Protein AF-A0A9X2YEK1-F1 (afdb_monomer_lite)

Secondary structure (DSSP, 8-state):
-PPPPPTT-EEEEEEEPSTT-SSSEEEEEEEEEE-SSEEEEEETTS-EEEEETTTEEEEEE-PPPPPPHHHHHHHHHHHHHTS--SEEEEETTEEEEESTTS-TTTSSBEE-STT--GGGHHHHHHHHHTTT----B---TTTSPPPTT---S---EEE--PPPS-PPPTT-EEESS--HHHHHHH-S---HHHHH--SSSEEEEEEETTTEEEEEEEEE-TTS-EEEE-----TTS-EEEEEE----

pLDDT: mean 86.41, std 16.89, range [27.22, 98.62]

Sequence (248 aa):
MPELPPTGTRVSLRYRLPPGSSPPLTDVVGHLIAIGPTLRVRTKRGDEVDVAAADVVAVKALADAPVRTADIRNLEHAAAGAWPGRRQEWLDGWLLREAGGHTHRGNSALPLLAGADLRALPGIVEWYTERGLTPWLSVPDRLVRLPASAPTHIESLVMTRALPAGGHPAAIDLSSHPDDRWLQIYQRDVPVDVLTAVLDGEVTFGRLGDAAVGRAAVTSAPDGRRGDVRPSRRRRRRACRRHLGARR

Foldseek 3Di:
DPDDDDFQFWKKWKFADPPPDVVRIDIATATFHDDDQWTWGQHPVRDIDTDGPVGTPDMDGDDDDDQDPQNQLQLLQLLCLLQVAPDWDDDQQWIAAHHPQQDCSRGEIENNGPRDECVCVVVLCVVQVVVVHDHHHDYPPPSYDDDPPDDDPADADEAEDADDPDDDPPQKDKDQFQDPLLCVLVPGPHDRCSLNRGHQWGKMWIDRDNPDIKIWIWGGGPVRWIWIWIQDDDPDDHYTYTYTYGDD

Organism: NCBI:txid190147

Structure (mmCIF, N/CA/C/O backbone):
data_AF-A0A9X2YEK1-F1
#
_entry.id   AF-A0A9X2YEK1-F1
#
loop_
_atom_site.group_PDB
_atom_site.id
_atom_site.type_symbol
_atom_site.label_atom_id
_atom_site.label_alt_id
_atom_site.label_comp_id
_atom_site.label_asym_id
_atom_site.label_entity_id
_atom_site.label_seq_id
_atom_site.pdbx_PDB_ins_code
_atom_site.Cartn_x
_atom_site.Cartn_y
_atom_site.Cartn_z
_atom_site.occupancy
_atom_site.B_iso_or_equiv
_atom_site.auth_seq_id
_atom_site.auth_comp_id
_atom_site.auth_asym_id
_atom_site.auth_atom_id
_atom_site.pdbx_PDB_model_num
ATOM 1 N N . MET A 1 1 ? 28.644 -14.773 -27.980 1.00 59.81 1 MET A N 1
ATOM 2 C CA . MET A 1 1 ? 27.560 -13.964 -27.383 1.00 59.81 1 MET A CA 1
ATOM 3 C C . MET A 1 1 ? 27.911 -13.686 -25.932 1.00 59.81 1 MET A C 1
ATOM 5 O O . MET A 1 1 ? 28.492 -14.579 -25.323 1.00 59.81 1 MET A O 1
ATOM 9 N N . PRO A 1 2 ? 27.623 -12.490 -25.394 1.00 65.62 2 PRO A N 1
ATOM 10 C CA . PRO A 1 2 ? 27.807 -12.225 -23.970 1.00 65.62 2 PRO A CA 1
ATOM 11 C C . PRO A 1 2 ? 26.927 -13.164 -23.133 1.00 65.62 2 PRO A C 1
ATOM 13 O O . PRO A 1 2 ? 25.848 -13.555 -23.581 1.00 65.62 2 PRO A O 1
ATOM 16 N N . GLU A 1 3 ? 27.392 -13.535 -21.941 1.00 80.31 3 GLU A N 1
ATOM 17 C CA . GLU A 1 3 ? 26.606 -14.314 -20.981 1.00 80.31 3 GLU A CA 1
ATOM 18 C C . GLU A 1 3 ? 25.338 -13.532 -20.612 1.00 80.31 3 GLU A C 1
ATOM 20 O O . GLU A 1 3 ? 25.401 -12.361 -20.225 1.00 80.31 3 GLU A O 1
ATOM 25 N N . LEU A 1 4 ? 24.172 -14.152 -20.809 1.00 86.62 4 LEU A N 1
ATOM 26 C CA . LEU A 1 4 ? 22.885 -13.492 -20.623 1.00 86.62 4 LEU A CA 1
ATOM 27 C C . LEU A 1 4 ? 22.332 -13.790 -19.224 1.00 86.62 4 LEU A C 1
ATOM 29 O O . LEU A 1 4 ? 22.279 -14.957 -18.832 1.00 86.62 4 LEU A O 1
ATOM 33 N N . PRO A 1 5 ? 21.871 -12.769 -18.479 1.00 89.69 5 PRO A N 1
ATOM 34 C CA . PRO A 1 5 ? 21.177 -12.993 -17.219 1.00 89.69 5 PRO A CA 1
ATOM 35 C C . PRO A 1 5 ? 19.827 -13.695 -17.456 1.00 89.69 5 PRO A C 1
ATOM 37 O O . PRO A 1 5 ? 19.297 -13.652 -18.571 1.00 89.69 5 PRO A O 1
ATOM 40 N N . PRO A 1 6 ? 19.233 -14.318 -16.424 1.00 90.56 6 PRO A N 1
ATOM 41 C CA . PRO A 1 6 ? 17.950 -14.997 -16.564 1.00 90.56 6 PRO A CA 1
ATOM 42 C C . PRO A 1 6 ? 16.816 -14.031 -16.941 1.00 90.56 6 PRO A C 1
ATOM 44 O O . PRO A 1 6 ? 16.844 -12.830 -16.655 1.00 90.56 6 PRO A O 1
ATOM 47 N N . THR A 1 7 ? 15.761 -14.571 -17.555 1.00 91.06 7 THR A N 1
ATOM 48 C CA . THR A 1 7 ? 14.527 -13.814 -17.801 1.00 91.06 7 THR A CA 1
ATOM 49 C C . THR A 1 7 ? 13.947 -13.286 -16.488 1.00 91.06 7 THR A C 1
ATOM 51 O O . THR A 1 7 ? 13.926 -13.986 -15.478 1.00 91.06 7 THR A O 1
ATOM 54 N N . GLY A 1 8 ? 13.447 -12.056 -16.508 1.00 86.69 8 GLY A N 1
ATOM 55 C CA . GLY A 1 8 ? 12.995 -11.310 -15.340 1.00 86.69 8 GLY A CA 1
ATOM 56 C C . GLY A 1 8 ? 14.058 -10.369 -14.774 1.00 86.69 8 GLY A C 1
ATOM 57 O O . GLY A 1 8 ? 13.696 -9.449 -14.048 1.00 86.69 8 GLY A O 1
ATOM 58 N N . THR A 1 9 ? 15.339 -10.519 -15.132 1.00 91.12 9 THR A N 1
ATOM 59 C CA . THR A 1 9 ? 16.385 -9.577 -14.716 1.00 91.12 9 THR A CA 1
ATOM 60 C C . THR A 1 9 ? 16.242 -8.240 -15.440 1.00 91.12 9 THR A C 1
ATOM 62 O O . THR A 1 9 ? 16.013 -8.179 -16.653 1.00 91.12 9 THR A O 1
ATOM 65 N N . ARG A 1 10 ? 16.404 -7.142 -14.696 1.00 92.88 10 ARG A N 1
ATOM 66 C CA . ARG A 1 10 ? 16.511 -5.803 -15.272 1.00 92.88 10 ARG A CA 1
ATOM 67 C C . ARG A 1 10 ? 17.879 -5.639 -15.929 1.00 92.88 10 ARG A C 1
ATOM 69 O O . ARG A 1 10 ? 18.902 -5.843 -15.285 1.00 92.88 10 ARG A O 1
ATOM 76 N N . VAL A 1 11 ? 17.911 -5.248 -17.197 1.00 94.69 11 VAL A N 1
ATOM 77 C CA . VAL A 1 11 ? 19.135 -5.137 -17.997 1.00 94.69 11 VAL A CA 1
ATOM 78 C C . VAL A 1 11 ? 19.234 -3.794 -18.712 1.00 94.69 11 VAL A C 1
ATOM 80 O O . VAL A 1 11 ? 18.225 -3.151 -19.006 1.00 94.69 11 VAL A O 1
ATOM 83 N N . SER A 1 12 ? 20.467 -3.386 -19.001 1.00 95.56 12 SER A N 1
ATOM 84 C CA . SER A 1 12 ? 20.798 -2.462 -20.085 1.00 95.56 12 SER A CA 1
ATOM 85 C C . SER A 1 12 ? 21.347 -3.291 -21.238 1.00 95.56 12 SER A C 1
ATOM 87 O O . SER A 1 12 ? 22.340 -3.998 -21.055 1.00 95.56 12 SER A O 1
ATOM 89 N N . LEU A 1 13 ? 20.705 -3.219 -22.398 1.00 95.31 13 LEU A N 1
ATOM 90 C CA . LEU A 1 13 ? 21.091 -3.953 -23.597 1.00 95.31 13 LEU A CA 1
ATOM 91 C C . LEU A 1 13 ? 21.498 -2.953 -24.678 1.00 95.31 13 LEU A C 1
ATOM 93 O O . LEU A 1 13 ? 20.682 -2.141 -25.109 1.00 95.31 13 LEU A O 1
ATOM 97 N N . ARG A 1 14 ? 22.764 -3.021 -25.093 1.00 96.69 14 ARG A N 1
ATOM 98 C CA . ARG A 1 14 ? 23.329 -2.230 -26.190 1.00 96.69 14 ARG A CA 1
ATOM 99 C C . ARG A 1 14 ? 23.293 -3.044 -27.470 1.00 96.69 14 ARG A C 1
ATOM 101 O O . ARG A 1 14 ? 23.789 -4.173 -27.468 1.00 96.69 14 ARG A O 1
ATOM 108 N N . TYR A 1 15 ? 22.769 -2.482 -28.552 1.00 95.81 15 TYR A N 1
ATOM 109 C CA . TYR A 1 15 ? 22.634 -3.189 -29.823 1.00 95.81 15 TYR A CA 1
ATOM 110 C C . TYR A 1 15 ? 22.880 -2.307 -31.043 1.00 95.81 15 TYR A C 1
ATOM 112 O O . TYR A 1 15 ? 22.851 -1.076 -30.961 1.00 95.81 15 TYR A O 1
ATOM 120 N N . ARG A 1 16 ? 23.179 -2.964 -32.166 1.00 95.94 16 ARG A N 1
ATOM 121 C CA . ARG A 1 16 ? 23.401 -2.338 -33.470 1.00 95.94 16 ARG A CA 1
ATOM 122 C C . ARG A 1 16 ? 22.079 -1.941 -34.107 1.00 95.94 16 ARG A C 1
ATOM 124 O O . ARG A 1 16 ? 21.127 -2.713 -34.109 1.00 95.94 16 ARG A O 1
ATOM 131 N N . LEU A 1 17 ? 22.044 -0.733 -34.651 1.00 93.19 17 LEU A N 1
ATOM 132 C CA . LEU A 1 17 ? 20.976 -0.285 -35.533 1.00 93.19 17 LEU A CA 1
ATOM 133 C C . LEU A 1 17 ? 21.279 -0.706 -36.981 1.00 93.19 17 LEU A C 1
ATOM 135 O O . LEU A 1 17 ? 22.427 -1.054 -37.282 1.00 93.19 17 LEU A O 1
ATOM 139 N N . PRO A 1 18 ? 20.282 -0.673 -37.889 1.00 91.94 18 PRO A N 1
ATOM 140 C CA . PRO A 1 18 ? 20.500 -0.990 -39.294 1.00 91.94 18 PRO A CA 1
ATOM 141 C C . PRO A 1 18 ? 21.678 -0.201 -39.893 1.00 91.94 18 PRO A C 1
ATOM 143 O O . PRO A 1 18 ? 21.883 0.965 -39.518 1.00 91.94 18 PRO A O 1
ATOM 146 N N . PRO A 1 19 ? 22.440 -0.796 -40.831 1.00 90.31 19 PRO A N 1
ATOM 147 C CA . PRO A 1 19 ? 23.537 -0.113 -41.511 1.00 90.31 19 PRO A CA 1
ATOM 148 C C . PRO A 1 19 ? 23.101 1.250 -42.064 1.00 90.31 19 PRO A C 1
ATOM 150 O O . PRO A 1 19 ? 22.056 1.360 -42.698 1.00 90.31 19 PRO A O 1
ATOM 153 N N . GLY A 1 20 ? 23.895 2.292 -41.805 1.00 90.50 20 GLY A N 1
ATOM 154 C CA . GLY A 1 20 ? 23.572 3.675 -42.187 1.00 90.50 20 GLY A CA 1
ATOM 155 C C . GLY A 1 20 ? 22.893 4.514 -41.096 1.00 90.50 20 GLY A C 1
ATOM 156 O O . GL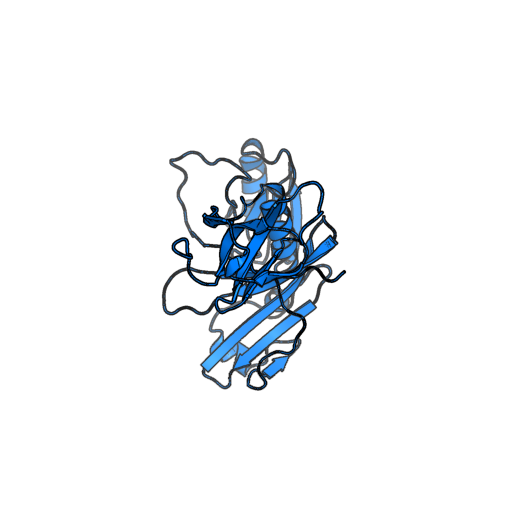Y A 1 20 ? 22.710 5.713 -41.288 1.00 90.50 20 GLY A O 1
ATOM 157 N N . SER A 1 21 ? 22.567 3.932 -39.937 1.00 91.31 21 SER A N 1
ATOM 158 C CA . SER A 1 21 ? 22.037 4.688 -38.793 1.00 91.31 21 SER A CA 1
ATOM 159 C C . SER A 1 21 ? 23.102 5.576 -38.134 1.00 91.31 21 SER A C 1
ATOM 161 O O . SER A 1 21 ? 24.250 5.163 -37.959 1.00 91.31 21 SER A O 1
ATOM 163 N N . SER A 1 22 ? 22.705 6.780 -37.709 1.00 88.38 22 SER A N 1
ATOM 164 C CA . SER A 1 22 ? 23.527 7.688 -36.899 1.00 88.38 22 SER A CA 1
ATOM 165 C C . SER A 1 22 ? 22.746 8.113 -35.648 1.00 88.38 22 SER A C 1
ATOM 167 O O . SER A 1 22 ? 21.765 8.849 -35.777 1.00 88.38 22 SER A O 1
ATOM 169 N N . PRO A 1 23 ? 23.125 7.647 -34.442 1.00 90.75 23 PRO A N 1
ATOM 170 C CA . PRO A 1 23 ? 24.267 6.776 -34.136 1.00 90.75 23 PRO A CA 1
ATOM 171 C C . PRO A 1 23 ? 24.086 5.322 -34.634 1.00 90.75 23 PRO A C 1
ATOM 173 O O . PRO A 1 23 ? 22.957 4.876 -34.820 1.00 90.75 23 PRO A O 1
ATOM 176 N N . PRO A 1 24 ? 25.176 4.548 -34.815 1.00 92.50 24 PRO A N 1
ATOM 177 C CA . PRO A 1 24 ? 25.115 3.150 -35.273 1.00 92.50 24 PRO A CA 1
ATOM 178 C C . PRO A 1 24 ? 24.694 2.156 -34.177 1.00 92.50 24 PRO A C 1
ATOM 180 O O . PRO A 1 24 ? 24.388 0.998 -34.461 1.00 92.50 24 PRO A O 1
ATOM 183 N N . LEU A 1 25 ? 24.711 2.589 -32.915 1.00 95.44 25 LEU A N 1
ATOM 184 C CA . LEU A 1 25 ? 24.339 1.801 -31.744 1.00 95.44 25 LEU A CA 1
ATOM 185 C C . LEU A 1 25 ? 23.276 2.543 -30.947 1.00 95.44 25 LEU A C 1
ATOM 187 O O . LEU A 1 25 ? 23.272 3.774 -30.898 1.00 95.44 25 LEU A O 1
ATOM 191 N N . THR A 1 26 ? 22.442 1.788 -30.247 1.00 96.00 26 THR A N 1
ATOM 192 C CA . THR A 1 26 ? 21.518 2.331 -29.254 1.00 96.00 26 THR A CA 1
ATOM 193 C C . THR A 1 26 ? 21.397 1.398 -28.052 1.00 96.00 26 THR A C 1
ATOM 195 O O . THR A 1 26 ? 21.882 0.263 -28.071 1.00 96.00 26 THR A O 1
ATOM 198 N N . ASP A 1 27 ? 20.768 1.894 -26.990 1.00 95.75 27 ASP A N 1
ATOM 199 C CA . ASP A 1 27 ? 20.584 1.191 -25.727 1.00 95.75 27 ASP A CA 1
ATOM 200 C C . ASP A 1 27 ? 19.093 1.061 -25.393 1.00 95.75 27 ASP A C 1
ATOM 202 O O . ASP A 1 27 ? 18.315 2.004 -25.543 1.00 95.75 27 ASP A O 1
ATOM 206 N N . VAL A 1 28 ? 18.696 -0.096 -24.862 1.00 95.75 28 VAL A N 1
ATOM 207 C CA . VAL A 1 28 ? 17.381 -0.302 -24.248 1.00 95.75 28 VAL A CA 1
ATOM 208 C C . VAL A 1 28 ? 17.539 -0.748 -22.798 1.00 95.75 28 VAL A C 1
ATOM 210 O O . VAL A 1 28 ? 18.323 -1.642 -22.479 1.00 95.75 28 VAL A O 1
ATOM 213 N N . VAL A 1 29 ? 16.778 -0.117 -21.900 1.00 95.00 29 VAL A N 1
ATOM 214 C CA . VAL A 1 29 ? 16.743 -0.467 -20.474 1.00 95.00 29 VAL A CA 1
ATOM 215 C C . VAL A 1 29 ? 15.365 -0.988 -20.096 1.00 95.00 29 VAL A C 1
ATOM 217 O O . VAL A 1 29 ? 14.355 -0.294 -20.241 1.00 95.00 29 VAL A O 1
ATOM 220 N N . GLY A 1 30 ? 15.322 -2.196 -19.543 1.00 93.12 30 GLY A N 1
ATOM 221 C CA . GLY A 1 30 ? 14.071 -2.858 -19.192 1.00 93.12 30 GLY A CA 1
ATOM 222 C C . GLY A 1 30 ? 14.283 -4.225 -18.559 1.00 93.12 30 GLY A C 1
ATOM 223 O O . GLY A 1 30 ? 15.392 -4.552 -18.153 1.00 93.12 30 GLY A O 1
ATOM 224 N N . HIS A 1 31 ? 13.220 -5.013 -18.452 1.00 94.38 31 HIS A N 1
ATOM 225 C CA . HIS A 1 31 ? 13.311 -6.402 -18.003 1.00 94.38 31 HIS A CA 1
ATOM 226 C C . HIS A 1 31 ? 13.437 -7.322 -19.209 1.00 94.38 31 HIS A C 1
ATOM 228 O O . HIS A 1 31 ? 12.661 -7.198 -20.157 1.00 94.38 31 HIS A O 1
ATOM 234 N N . LEU A 1 32 ? 14.391 -8.246 -19.163 1.00 93.81 32 LEU A N 1
ATOM 235 C CA . LEU A 1 32 ? 14.544 -9.281 -20.178 1.00 93.81 32 LEU A CA 1
ATOM 236 C C . LEU A 1 32 ? 13.399 -10.288 -20.029 1.00 93.81 32 LEU A C 1
ATOM 238 O O . LEU A 1 32 ? 13.333 -10.985 -19.024 1.00 93.81 32 LEU A O 1
ATOM 242 N N . ILE A 1 33 ? 12.468 -10.341 -20.978 1.00 94.94 33 ILE A N 1
ATOM 243 C CA . ILE A 1 33 ? 11.271 -11.195 -20.881 1.00 94.94 33 ILE A CA 1
ATOM 244 C C . ILE A 1 33 ? 11.338 -12.439 -21.770 1.00 94.94 33 ILE A C 1
ATOM 246 O O . ILE A 1 33 ? 10.616 -13.394 -21.503 1.00 94.94 33 ILE A O 1
ATOM 250 N N . ALA A 1 34 ? 12.222 -12.460 -22.771 1.00 93.88 34 ALA A N 1
ATOM 251 C CA . ALA A 1 34 ? 12.503 -13.646 -23.576 1.00 93.88 34 ALA A CA 1
ATOM 252 C C . ALA A 1 34 ? 13.961 -13.662 -24.052 1.00 93.88 34 ALA A C 1
ATOM 254 O O . ALA A 1 34 ? 14.551 -12.607 -24.303 1.00 93.88 34 ALA A O 1
ATOM 255 N N . ILE A 1 35 ? 14.519 -14.867 -24.181 1.00 93.81 35 ILE A N 1
ATOM 256 C CA . ILE A 1 35 ? 15.872 -15.135 -24.676 1.00 93.81 35 ILE A CA 1
ATOM 257 C C . ILE A 1 35 ? 15.767 -16.204 -25.766 1.00 93.81 35 ILE A C 1
ATOM 259 O O . ILE A 1 35 ? 15.119 -17.229 -25.565 1.00 93.81 35 ILE A O 1
ATOM 263 N N . GLY A 1 36 ? 16.405 -15.966 -26.908 1.00 90.62 36 GLY A N 1
ATOM 264 C CA . GLY A 1 36 ? 16.408 -16.852 -28.069 1.00 90.62 36 GLY A CA 1
ATOM 265 C C . GLY A 1 36 ? 17.159 -16.197 -29.233 1.00 90.62 36 GLY A C 1
ATOM 266 O O . GLY A 1 36 ? 18.030 -15.360 -28.984 1.00 90.62 36 GLY A O 1
ATOM 267 N N . PRO A 1 37 ? 16.805 -16.503 -30.496 1.00 93.50 37 PRO A N 1
ATOM 268 C CA . PRO A 1 37 ? 17.317 -15.777 -31.667 1.00 93.50 37 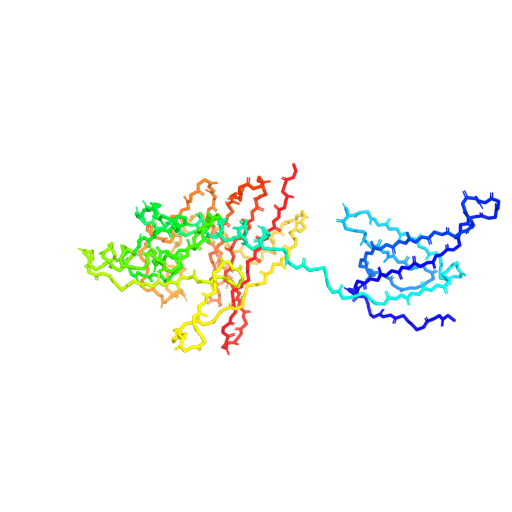PRO A CA 1
ATOM 269 C C . PRO A 1 37 ? 17.046 -14.266 -31.603 1.00 93.50 37 PRO A C 1
ATOM 271 O O . PRO A 1 37 ? 17.801 -13.465 -32.151 1.00 93.50 37 PRO A O 1
ATOM 274 N N . THR A 1 38 ? 15.997 -13.889 -30.872 1.00 94.38 38 THR A N 1
ATOM 275 C CA . THR A 1 38 ? 15.635 -12.516 -30.539 1.00 94.38 38 THR A CA 1
ATOM 276 C C . THR A 1 38 ? 15.545 -12.394 -29.023 1.00 94.38 38 THR A C 1
ATOM 278 O O . THR A 1 38 ? 14.897 -13.206 -28.359 1.00 94.38 38 THR A O 1
ATOM 281 N N . LEU A 1 39 ? 16.208 -11.386 -28.467 1.00 95.56 39 LEU A N 1
ATOM 282 C CA . LEU A 1 39 ? 16.049 -10.985 -27.077 1.00 95.56 39 LEU A CA 1
ATOM 283 C C . LEU A 1 39 ? 14.919 -9.965 -27.005 1.00 95.56 39 LEU A C 1
ATOM 285 O O . LEU A 1 39 ? 14.933 -8.979 -27.741 1.00 95.56 39 LEU A O 1
ATOM 289 N N . ARG A 1 40 ? 13.981 -10.175 -26.081 1.00 96.75 40 ARG A N 1
ATOM 290 C CA . ARG A 1 40 ? 12.873 -9.245 -25.857 1.00 96.75 40 ARG A CA 1
ATOM 291 C C . ARG A 1 40 ? 13.027 -8.527 -24.531 1.00 96.75 40 ARG A C 1
ATOM 293 O O . ARG A 1 40 ? 13.093 -9.165 -23.478 1.00 96.75 40 ARG A O 1
ATOM 300 N N . VAL A 1 41 ? 13.029 -7.199 -24.569 1.00 95.94 41 VAL A N 1
ATOM 301 C CA . VAL A 1 41 ? 13.139 -6.338 -23.388 1.00 95.94 41 VAL A CA 1
ATOM 302 C C . VAL A 1 41 ? 11.862 -5.526 -23.219 1.00 95.94 41 VAL A C 1
ATOM 304 O O . VAL A 1 41 ? 11.487 -4.765 -24.104 1.00 95.94 41 VAL A O 1
ATOM 307 N N . ARG A 1 42 ? 11.213 -5.631 -22.054 1.00 94.56 42 ARG A N 1
ATOM 308 C CA . ARG A 1 42 ? 10.090 -4.758 -21.688 1.00 94.56 42 ARG A CA 1
ATOM 309 C C . ARG A 1 42 ? 10.598 -3.517 -20.964 1.00 94.56 42 ARG A C 1
ATOM 311 O O . ARG A 1 42 ? 11.127 -3.622 -19.852 1.00 94.56 42 ARG A O 1
ATOM 318 N N . THR A 1 43 ? 10.439 -2.344 -21.570 1.00 92.81 43 THR A N 1
ATOM 319 C CA . THR A 1 43 ? 10.882 -1.069 -20.993 1.00 92.81 43 THR A CA 1
ATOM 320 C C . THR A 1 43 ? 10.044 -0.687 -19.769 1.00 92.81 43 THR A C 1
ATOM 322 O O . THR A 1 43 ? 8.969 -1.231 -19.512 1.00 92.81 43 THR A O 1
ATOM 325 N N . LYS A 1 44 ? 10.501 0.316 -19.007 1.00 83.69 44 LYS A N 1
ATOM 326 C CA . LYS A 1 44 ? 9.727 0.879 -17.884 1.00 83.69 44 LYS A CA 1
ATOM 327 C C . LYS A 1 44 ? 8.351 1.418 -18.313 1.00 83.69 44 LYS A C 1
ATOM 329 O O . LYS A 1 44 ? 7.448 1.480 -17.483 1.00 83.69 44 LYS A O 1
ATOM 334 N N . ARG A 1 45 ? 8.203 1.847 -19.572 1.00 84.31 45 ARG A N 1
ATOM 335 C CA . ARG A 1 45 ? 6.947 2.393 -20.111 1.00 84.31 45 ARG A CA 1
ATOM 336 C C . ARG A 1 45 ? 5.959 1.304 -20.535 1.00 84.31 45 ARG A C 1
ATOM 338 O O . ARG A 1 45 ? 4.792 1.617 -20.724 1.00 84.31 45 ARG A O 1
ATOM 345 N N . GLY A 1 46 ? 6.404 0.048 -20.590 1.00 85.06 46 GLY A N 1
ATOM 346 C CA . GLY A 1 46 ? 5.599 -1.101 -21.000 1.00 85.06 46 GLY A CA 1
ATOM 347 C C . GLY A 1 46 ? 5.879 -1.570 -22.426 1.00 85.06 46 GLY A C 1
ATOM 348 O O . GLY A 1 46 ? 5.452 -2.667 -22.765 1.00 85.06 46 GLY A O 1
ATOM 349 N N . ASP A 1 47 ? 6.631 -0.798 -23.215 1.00 91.25 47 ASP A N 1
ATOM 350 C CA . ASP A 1 47 ? 6.986 -1.152 -24.592 1.00 91.25 47 ASP A CA 1
ATOM 351 C C . ASP A 1 47 ? 7.839 -2.424 -24.622 1.00 91.25 47 ASP A C 1
ATOM 353 O O . ASP A 1 47 ? 8.757 -2.578 -23.810 1.00 91.25 47 ASP A O 1
ATOM 357 N N . GLU A 1 48 ? 7.560 -3.319 -25.565 1.00 95.62 48 GLU A N 1
ATOM 358 C CA . GLU A 1 48 ? 8.386 -4.497 -25.826 1.00 95.62 48 GLU A CA 1
ATOM 359 C C . GLU A 1 48 ? 9.307 -4.208 -27.010 1.00 95.62 48 GLU A C 1
ATOM 361 O O . GLU A 1 48 ? 8.848 -3.873 -28.099 1.00 95.62 48 GLU A O 1
ATOM 366 N N . VAL A 1 49 ? 10.614 -4.308 -26.777 1.00 95.94 49 VAL A N 1
ATOM 367 C CA . VAL A 1 49 ? 11.651 -4.088 -27.786 1.00 95.94 49 VAL A CA 1
ATOM 368 C C . VAL A 1 49 ? 12.312 -5.421 -28.091 1.00 95.94 49 VAL A C 1
ATOM 370 O O . VAL A 1 49 ? 12.896 -6.043 -27.199 1.00 95.94 49 VAL A O 1
ATOM 373 N N . ASP A 1 50 ? 12.215 -5.835 -29.348 1.00 96.62 50 ASP A N 1
ATOM 374 C CA . ASP A 1 50 ? 12.853 -7.032 -29.881 1.00 96.62 50 ASP A CA 1
ATOM 375 C C . ASP A 1 50 ? 14.195 -6.681 -30.516 1.00 96.62 50 ASP A C 1
ATOM 377 O O . ASP A 1 50 ? 14.288 -5.786 -31.354 1.00 96.62 50 ASP A O 1
ATOM 381 N N . VAL A 1 51 ? 15.242 -7.398 -30.114 1.00 95.50 51 VAL A N 1
ATOM 382 C CA . VAL A 1 51 ? 16.602 -7.213 -30.619 1.00 95.50 51 VAL A CA 1
ATOM 383 C C . VAL A 1 51 ? 17.156 -8.555 -31.066 1.00 95.50 51 VAL A C 1
ATOM 385 O O . VAL A 1 51 ? 17.196 -9.503 -30.281 1.00 95.50 51 VAL A O 1
ATOM 388 N N . ALA A 1 52 ? 17.605 -8.652 -32.318 1.00 95.00 52 ALA A N 1
ATOM 389 C CA . ALA A 1 52 ? 18.245 -9.866 -32.807 1.00 95.00 52 ALA A CA 1
ATOM 390 C C . ALA A 1 52 ? 19.516 -10.155 -31.998 1.00 95.00 52 ALA A C 1
ATOM 392 O O . ALA A 1 52 ? 20.341 -9.272 -31.767 1.00 95.00 52 ALA A O 1
ATOM 393 N N . ALA A 1 53 ? 19.701 -11.409 -31.589 1.00 93.38 53 ALA A N 1
ATOM 394 C CA . ALA A 1 53 ? 20.840 -11.844 -30.786 1.00 93.38 53 ALA A CA 1
ATOM 395 C C . ALA A 1 53 ? 22.199 -11.495 -31.423 1.00 93.38 53 ALA A C 1
ATOM 397 O O . ALA A 1 53 ? 23.159 -11.212 -30.707 1.00 93.38 53 ALA A O 1
ATOM 398 N N . ALA A 1 54 ? 22.266 -11.475 -32.758 1.00 93.94 54 ALA A N 1
ATOM 399 C CA . ALA A 1 54 ? 23.455 -11.105 -33.525 1.00 93.94 54 ALA A CA 1
ATOM 400 C C . ALA A 1 54 ? 23.808 -9.606 -33.430 1.00 93.94 54 ALA A C 1
ATOM 402 O O . ALA A 1 54 ? 24.983 -9.236 -33.502 1.00 93.94 54 ALA A O 1
ATOM 403 N N . ASP A 1 55 ? 22.812 -8.747 -33.214 1.00 94.81 55 ASP A N 1
ATOM 404 C CA . ASP A 1 55 ? 22.990 -7.296 -33.131 1.00 94.81 55 ASP A CA 1
ATOM 405 C C . ASP A 1 55 ? 23.327 -6.823 -31.717 1.00 94.81 55 ASP A C 1
ATOM 407 O O . ASP A 1 55 ? 23.757 -5.684 -31.529 1.00 94.81 55 ASP A O 1
ATOM 411 N N . VAL A 1 56 ? 23.189 -7.694 -30.715 1.00 95.06 56 VAL A N 1
ATOM 412 C CA . VAL A 1 56 ? 23.535 -7.391 -29.325 1.00 95.06 56 VAL A CA 1
ATOM 413 C C . VAL A 1 56 ? 25.047 -7.236 -29.181 1.00 95.06 56 VAL A C 1
ATOM 415 O O . VAL A 1 56 ? 25.827 -8.150 -29.443 1.00 95.06 56 VAL A O 1
ATOM 418 N N . VAL A 1 57 ? 25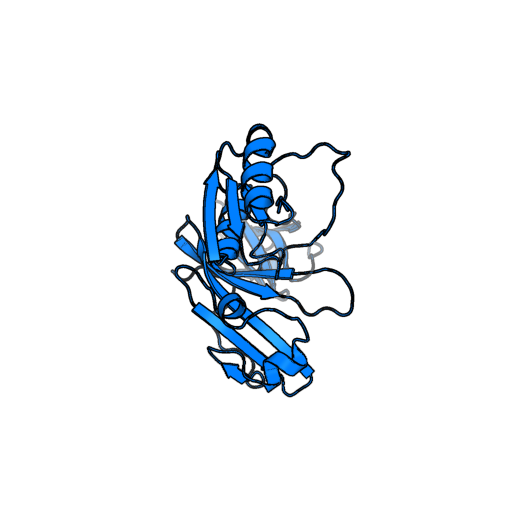.462 -6.065 -28.705 1.00 95.62 57 VAL A N 1
ATOM 419 C CA . VAL A 1 57 ? 26.867 -5.729 -28.450 1.00 95.62 57 VAL A CA 1
ATOM 420 C C . VAL A 1 57 ? 27.227 -5.979 -26.991 1.00 95.62 57 VAL A C 1
ATOM 422 O O . VAL A 1 57 ? 28.290 -6.520 -26.702 1.00 95.62 57 VAL A O 1
ATOM 425 N N . ALA A 1 58 ? 26.350 -5.594 -26.061 1.00 94.56 58 ALA A N 1
ATOM 426 C CA . ALA A 1 58 ? 26.587 -5.768 -24.634 1.00 94.56 58 ALA A CA 1
ATOM 427 C C . ALA A 1 58 ? 25.276 -5.921 -23.863 1.00 94.56 58 ALA A C 1
ATOM 429 O O . ALA A 1 58 ? 24.275 -5.277 -24.180 1.00 94.56 58 ALA A O 1
ATOM 430 N N . VAL A 1 59 ? 25.312 -6.729 -22.804 1.00 94.69 59 VAL A N 1
ATOM 431 C CA . VAL A 1 59 ? 24.219 -6.863 -21.839 1.00 94.69 59 VAL A CA 1
ATOM 432 C C . VAL A 1 59 ? 24.787 -6.670 -20.445 1.00 94.69 59 VAL A C 1
ATOM 434 O O . VAL A 1 59 ? 25.770 -7.305 -20.074 1.00 94.69 59 VAL A O 1
ATOM 437 N N . LYS A 1 60 ? 24.171 -5.779 -19.671 1.00 94.25 60 LYS A N 1
ATOM 438 C CA . LYS A 1 60 ? 24.542 -5.520 -18.280 1.00 94.25 60 LYS A CA 1
ATOM 439 C C . LYS A 1 60 ? 23.329 -5.707 -17.384 1.00 94.25 60 LYS A C 1
ATOM 441 O O . LYS A 1 60 ? 22.343 -4.988 -17.543 1.00 94.25 60 LYS A O 1
ATOM 446 N N . ALA A 1 61 ? 23.422 -6.625 -16.424 1.00 92.62 61 ALA A N 1
ATOM 447 C CA . ALA A 1 61 ? 22.445 -6.727 -15.347 1.00 92.62 61 ALA A CA 1
ATOM 448 C C . ALA A 1 61 ? 22.476 -5.449 -14.496 1.00 92.62 61 ALA A C 1
ATOM 450 O O . ALA A 1 61 ? 23.538 -4.942 -14.126 1.00 92.62 61 ALA A O 1
ATOM 451 N N . LEU A 1 62 ? 21.298 -4.908 -14.219 1.00 89.44 62 LEU A N 1
ATOM 452 C CA . LEU A 1 62 ? 21.097 -3.739 -13.380 1.00 89.44 62 LEU A CA 1
ATOM 453 C C . LEU A 1 62 ? 20.437 -4.174 -12.077 1.00 89.44 62 LEU A C 1
ATOM 455 O O . LEU A 1 62 ? 19.606 -5.079 -12.069 1.00 89.44 62 LEU A O 1
ATOM 459 N N . ALA A 1 63 ? 20.751 -3.468 -10.993 1.00 82.62 63 ALA A N 1
ATOM 460 C CA . ALA A 1 63 ? 19.949 -3.559 -9.784 1.00 82.62 63 ALA A CA 1
ATOM 461 C C . ALA A 1 63 ? 18.491 -3.164 -10.076 1.00 82.62 63 ALA A C 1
ATOM 463 O O . ALA A 1 63 ? 18.196 -2.391 -11.009 1.00 82.62 63 ALA A O 1
ATOM 464 N N . ASP A 1 64 ? 17.589 -3.668 -9.239 1.00 75.69 64 ASP A N 1
ATOM 465 C CA . ASP A 1 64 ? 16.188 -3.276 -9.267 1.00 75.69 64 ASP A CA 1
ATOM 466 C C . ASP A 1 64 ? 16.041 -1.757 -9.167 1.00 75.69 64 ASP A C 1
ATOM 468 O O . ASP A 1 64 ? 16.895 -1.036 -8.638 1.00 75.69 64 ASP A O 1
ATOM 472 N N . ALA A 1 65 ? 14.949 -1.246 -9.734 1.00 75.44 65 ALA A N 1
ATOM 473 C CA . ALA A 1 65 ? 14.672 0.175 -9.651 1.00 75.44 65 ALA A CA 1
ATOM 474 C C . ALA A 1 65 ? 14.554 0.585 -8.169 1.00 75.44 65 ALA A C 1
ATOM 476 O O . ALA A 1 65 ? 13.816 -0.058 -7.420 1.00 75.44 65 ALA A O 1
ATOM 477 N N . PRO A 1 66 ? 15.241 1.657 -7.737 1.00 81.88 66 PRO A N 1
ATOM 478 C CA . PRO A 1 66 ? 15.160 2.092 -6.355 1.00 81.88 66 PRO A CA 1
ATOM 479 C C . PRO A 1 66 ? 13.722 2.501 -6.026 1.00 81.88 66 PRO A C 1
ATOM 481 O O . PRO A 1 66 ? 13.106 3.287 -6.751 1.00 81.88 66 PRO A O 1
ATOM 484 N N . VAL A 1 67 ? 13.201 1.987 -4.913 1.00 85.56 67 VAL A N 1
ATOM 485 C CA . VAL A 1 67 ? 11.903 2.401 -4.366 1.00 85.56 67 VAL A CA 1
ATOM 486 C C . VAL A 1 67 ? 12.060 3.800 -3.780 1.00 85.56 67 VAL A C 1
ATOM 488 O O . VAL A 1 67 ? 12.903 3.993 -2.904 1.00 85.56 67 VAL A O 1
ATOM 491 N N . ARG A 1 68 ? 11.282 4.784 -4.235 1.00 89.38 68 ARG A N 1
ATOM 492 C CA . ARG A 1 68 ? 11.373 6.159 -3.718 1.00 89.38 68 ARG A CA 1
ATOM 493 C C . ARG A 1 68 ? 10.506 6.316 -2.472 1.00 89.38 68 ARG A C 1
ATOM 495 O O . ARG A 1 68 ? 9.466 5.678 -2.360 1.00 89.38 68 ARG A O 1
ATOM 502 N N . THR A 1 69 ? 10.868 7.237 -1.578 1.00 92.00 69 THR A N 1
ATOM 503 C CA . THR A 1 69 ? 10.045 7.591 -0.403 1.00 92.00 69 THR A CA 1
ATOM 504 C C . THR A 1 69 ? 8.620 7.994 -0.799 1.00 92.00 69 THR A C 1
ATOM 506 O O . THR A 1 69 ? 7.668 7.637 -0.116 1.00 92.00 69 THR A O 1
ATOM 509 N N . ALA A 1 70 ? 8.458 8.682 -1.935 1.00 90.31 70 ALA A N 1
ATOM 510 C CA . ALA A 1 70 ? 7.142 9.020 -2.477 1.00 90.31 70 ALA A CA 1
ATOM 511 C C . ALA A 1 70 ? 6.328 7.778 -2.885 1.00 90.31 70 ALA A C 1
ATOM 513 O O . ALA A 1 70 ? 5.138 7.726 -2.601 1.00 90.31 70 ALA A O 1
ATOM 514 N N . ASP A 1 71 ? 6.963 6.756 -3.476 1.00 90.31 71 ASP A N 1
ATOM 515 C CA . ASP A 1 71 ? 6.277 5.510 -3.843 1.00 90.31 71 ASP A CA 1
ATOM 516 C C . ASP A 1 71 ? 5.805 4.748 -2.590 1.00 90.31 71 ASP A C 1
ATOM 518 O O . ASP A 1 71 ? 4.695 4.220 -2.575 1.00 90.31 71 ASP A O 1
ATOM 522 N N . ILE A 1 72 ? 6.615 4.736 -1.520 1.00 92.81 72 ILE A N 1
ATOM 523 C CA . ILE A 1 72 ? 6.233 4.160 -0.217 1.00 92.81 72 ILE A CA 1
ATOM 524 C C . ILE A 1 72 ? 5.039 4.920 0.350 1.00 92.81 72 ILE A C 1
ATOM 526 O O . ILE A 1 72 ? 4.029 4.318 0.690 1.00 92.81 72 ILE A O 1
ATOM 530 N N . ARG A 1 73 ? 5.123 6.251 0.403 1.00 93.88 73 ARG A N 1
ATOM 531 C CA . ARG A 1 73 ? 4.050 7.096 0.930 1.00 93.88 73 ARG A CA 1
ATOM 532 C C . ARG A 1 73 ? 2.737 6.888 0.173 1.00 93.88 73 ARG A C 1
ATOM 534 O O . ARG A 1 73 ? 1.705 6.696 0.804 1.00 93.88 73 ARG A O 1
ATOM 541 N N . ASN A 1 74 ? 2.775 6.863 -1.158 1.00 92.75 74 ASN A N 1
ATOM 542 C CA . ASN A 1 74 ? 1.589 6.636 -1.988 1.00 92.75 74 ASN A CA 1
ATOM 543 C C . ASN A 1 74 ? 0.981 5.248 -1.749 1.00 92.75 74 ASN A C 1
ATOM 545 O O . ASN A 1 74 ? -0.236 5.122 -1.616 1.00 92.75 74 ASN A O 1
ATOM 549 N N . LEU A 1 75 ? 1.818 4.213 -1.631 1.00 91.94 75 LEU A N 1
ATOM 550 C CA . LEU A 1 75 ? 1.361 2.868 -1.282 1.00 91.94 75 LEU A CA 1
ATOM 551 C C . LEU A 1 75 ? 0.682 2.826 0.091 1.00 91.94 75 LEU A C 1
ATOM 553 O O . LEU A 1 75 ? -0.331 2.148 0.255 1.00 91.94 75 LEU A O 1
ATOM 557 N N . GLU A 1 76 ? 1.248 3.514 1.078 1.00 94.56 76 GLU A N 1
ATOM 558 C CA . GLU A 1 76 ? 0.743 3.509 2.450 1.00 94.56 76 GLU A CA 1
ATOM 559 C C . GLU A 1 76 ? -0.534 4.342 2.595 1.00 94.56 76 GLU A C 1
ATOM 561 O O . GLU A 1 76 ? -1.416 3.938 3.344 1.00 94.56 76 GLU A O 1
ATOM 566 N N . HIS A 1 77 ? -0.710 5.407 1.804 1.00 94.75 77 HIS A N 1
ATOM 567 C CA . HIS A 1 77 ? -2.003 6.091 1.658 1.00 94.75 77 HIS A CA 1
ATOM 568 C C . HIS A 1 77 ? -3.082 5.162 1.102 1.00 94.75 77 HIS A C 1
ATOM 570 O O . HIS A 1 77 ? -4.138 5.008 1.715 1.00 94.75 77 HIS A O 1
ATOM 576 N N . ALA A 1 78 ? -2.810 4.479 -0.015 1.00 93.19 78 ALA A N 1
ATOM 577 C CA . ALA A 1 78 ? -3.769 3.530 -0.580 1.00 93.19 78 ALA A CA 1
ATOM 578 C C . ALA A 1 78 ? -4.097 2.411 0.429 1.00 93.19 78 ALA A C 1
ATOM 580 O O . ALA A 1 78 ? -5.260 2.060 0.641 1.00 93.19 78 ALA A O 1
ATOM 581 N N . ALA A 1 79 ? -3.087 1.879 1.119 1.00 93.31 79 ALA A N 1
ATOM 582 C CA . ALA A 1 79 ? -3.291 0.868 2.149 1.00 93.31 79 ALA A CA 1
ATOM 583 C C . ALA A 1 79 ? -4.049 1.383 3.375 1.00 93.31 79 ALA A C 1
ATOM 585 O O . ALA A 1 79 ? -4.803 0.610 3.972 1.00 93.31 79 ALA A O 1
ATOM 586 N N . ALA A 1 80 ? -3.888 2.660 3.723 1.00 95.06 80 ALA A N 1
ATOM 587 C CA . ALA A 1 80 ? -4.671 3.291 4.766 1.00 95.06 80 ALA A CA 1
ATOM 588 C C . ALA A 1 80 ? -6.147 3.361 4.370 1.00 95.06 80 ALA A C 1
ATOM 590 O O . ALA A 1 80 ? -6.987 2.923 5.147 1.00 95.06 80 ALA A O 1
ATOM 591 N N . GLY A 1 81 ? -6.456 3.766 3.134 1.00 94.94 81 GLY A N 1
ATOM 592 C CA . GLY A 1 81 ? -7.826 3.739 2.615 1.00 94.94 81 GLY A CA 1
ATOM 593 C C . GLY A 1 81 ? -8.422 2.329 2.533 1.00 94.94 81 GLY A C 1
ATOM 594 O O . GLY A 1 81 ? -9.627 2.151 2.672 1.00 94.94 81 GLY A O 1
ATOM 595 N N . ALA A 1 82 ? -7.590 1.297 2.358 1.00 94.69 82 ALA A N 1
ATOM 596 C CA . ALA A 1 82 ? -8.038 -0.097 2.340 1.00 94.69 82 ALA A CA 1
ATOM 597 C C . ALA A 1 82 ? -8.405 -0.636 3.735 1.00 94.69 82 ALA A C 1
ATOM 599 O O . ALA A 1 82 ? -9.040 -1.686 3.825 1.00 94.69 82 ALA A O 1
ATOM 600 N N . TRP A 1 83 ? -7.977 0.035 4.806 1.00 95.50 83 TRP A N 1
ATOM 601 C CA . TRP A 1 83 ? -8.318 -0.248 6.203 1.00 95.50 83 TRP A CA 1
ATOM 602 C C . TRP A 1 83 ? -8.473 1.084 6.948 1.00 95.50 83 TRP A C 1
ATOM 604 O O . TRP A 1 83 ? -7.621 1.421 7.770 1.00 95.50 83 TRP A O 1
ATOM 614 N N . PRO A 1 84 ? -9.513 1.875 6.653 1.00 95.50 84 PRO A N 1
ATOM 615 C CA . PRO A 1 84 ? -9.553 3.285 7.047 1.00 95.50 84 PRO A CA 1
ATOM 616 C C . PRO A 1 84 ? -9.640 3.497 8.562 1.00 95.50 84 PRO A C 1
ATOM 618 O O . PRO A 1 84 ? -9.239 4.541 9.060 1.00 95.50 84 PRO A O 1
ATOM 621 N N . GLY A 1 85 ? -10.102 2.489 9.300 1.00 94.06 85 GLY A N 1
ATOM 622 C CA . GLY A 1 85 ? -10.555 2.672 10.672 1.00 94.06 85 GLY A CA 1
ATOM 623 C C . GLY A 1 85 ? -11.964 3.262 10.708 1.00 94.06 85 GLY A C 1
ATOM 624 O O . GLY A 1 85 ? -12.484 3.740 9.703 1.00 94.06 85 GLY A O 1
ATOM 625 N N . ARG A 1 86 ? -12.602 3.176 11.872 1.00 93.88 86 ARG A N 1
ATOM 626 C CA . ARG A 1 86 ? -13.893 3.800 12.177 1.00 93.88 86 ARG A CA 1
ATOM 627 C C . ARG A 1 86 ? -13.743 5.29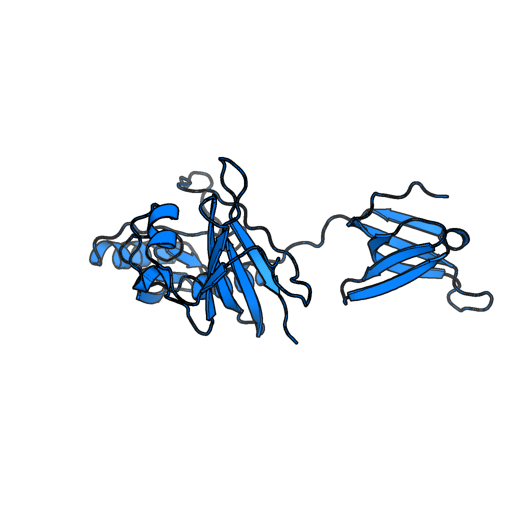7 12.433 1.00 93.88 86 ARG A C 1
ATOM 629 O O . ARG A 1 86 ? -14.635 6.066 12.092 1.00 93.88 86 ARG A O 1
ATOM 636 N N . ARG A 1 87 ? -12.613 5.710 13.012 1.00 94.94 87 ARG A N 1
ATOM 637 C CA . ARG A 1 87 ? -12.258 7.116 13.232 1.00 94.94 87 ARG A CA 1
ATOM 638 C C . ARG A 1 87 ? -10.872 7.399 12.686 1.00 94.94 87 ARG A C 1
ATOM 640 O O . ARG A 1 87 ? -9.981 6.553 12.784 1.00 94.94 87 ARG A O 1
ATOM 647 N N . GLN A 1 88 ? -10.716 8.595 12.128 1.00 96.88 88 GLN A N 1
ATOM 648 C CA . GLN A 1 88 ? -9.462 9.081 11.572 1.00 96.88 88 GLN A CA 1
ATOM 649 C C . GLN A 1 88 ? -9.197 10.503 12.044 1.00 96.88 88 GLN A C 1
ATOM 651 O O . GLN A 1 88 ? -10.125 11.305 12.127 1.00 96.88 88 GLN A O 1
ATOM 656 N N . GLU A 1 89 ? -7.934 10.809 12.312 1.00 97.88 89 GLU A N 1
ATOM 657 C CA . GLU A 1 89 ? -7.497 12.157 12.657 1.00 97.88 89 GLU A CA 1
ATOM 658 C C . GLU A 1 89 ? -6.097 12.415 12.105 1.00 97.88 89 GLU A C 1
ATOM 660 O O . GLU A 1 89 ? -5.246 11.523 12.095 1.00 97.88 89 GLU A O 1
ATOM 665 N N . TRP A 1 90 ? -5.868 13.633 11.624 1.00 98.12 90 TRP A N 1
ATOM 666 C CA . TRP A 1 90 ? -4.542 14.084 11.225 1.00 98.12 90 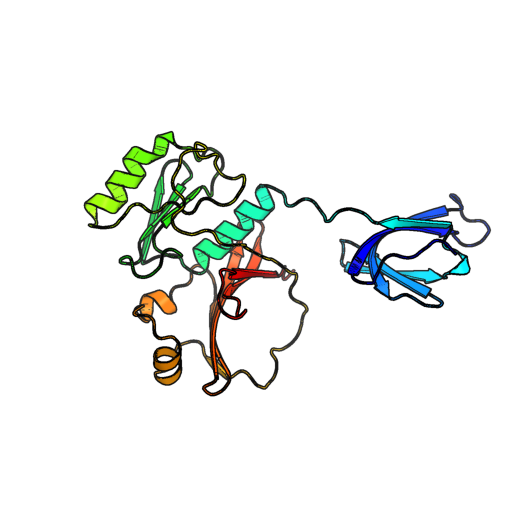TRP A CA 1
ATOM 667 C C . TRP A 1 90 ? -3.899 14.846 12.376 1.00 98.12 90 TRP A C 1
ATOM 669 O O . TRP A 1 90 ? -4.471 15.818 12.858 1.00 98.12 90 TRP A O 1
ATOM 679 N N . LEU A 1 91 ? -2.690 14.445 12.760 1.00 98.25 91 LEU A N 1
ATOM 680 C CA . LEU A 1 91 ? -1.896 15.105 13.794 1.00 98.25 91 LEU A CA 1
ATOM 681 C C . LEU A 1 91 ? -0.450 15.217 13.316 1.00 98.25 91 LEU A C 1
ATOM 683 O O . LEU A 1 91 ? 0.218 14.201 13.142 1.00 98.25 91 LEU A O 1
ATOM 687 N N . ASP A 1 92 ? 0.027 16.436 13.066 1.00 97.00 92 ASP A N 1
ATOM 688 C CA . ASP A 1 92 ? 1.427 16.719 12.709 1.00 97.00 92 ASP A CA 1
ATOM 689 C C . ASP A 1 92 ? 1.995 15.801 11.608 1.00 97.00 92 ASP A C 1
ATOM 691 O O . ASP A 1 92 ? 3.105 15.277 11.681 1.00 97.00 92 ASP A O 1
ATOM 695 N N . GLY A 1 93 ? 1.190 15.552 10.574 1.00 96.81 93 GLY A N 1
ATOM 696 C CA . GLY A 1 93 ? 1.547 14.703 9.436 1.00 96.81 93 GLY A CA 1
ATOM 697 C C . GLY A 1 93 ? 1.362 13.194 9.639 1.00 96.81 93 GLY A C 1
ATOM 698 O O . GLY A 1 93 ? 1.569 12.421 8.694 1.00 96.81 93 GLY A O 1
ATOM 699 N N . TRP A 1 94 ? 0.921 12.772 10.822 1.00 98.44 94 TRP A N 1
ATOM 700 C CA . TRP A 1 94 ? 0.472 11.416 11.109 1.00 98.44 94 TRP A CA 1
ATOM 701 C C . TRP A 1 94 ? -1.026 11.265 10.855 1.00 98.44 94 TRP A C 1
ATOM 703 O O . TRP A 1 94 ? -1.820 12.107 11.260 1.00 98.44 94 TRP A O 1
ATOM 713 N N . LEU A 1 95 ? -1.411 10.162 10.219 1.00 98.25 95 LEU A N 1
ATOM 714 C CA . LEU A 1 95 ? -2.792 9.704 10.138 1.00 98.25 95 LEU A CA 1
ATOM 715 C C . LEU A 1 95 ? -3.042 8.704 11.267 1.00 98.25 95 LEU A C 1
ATOM 717 O O . LEU A 1 95 ? -2.527 7.580 11.233 1.00 98.25 95 LEU A O 1
ATOM 721 N N . LEU A 1 96 ? -3.821 9.110 12.259 1.00 98.38 96 LEU A N 1
ATOM 722 C CA . LEU A 1 96 ? -4.268 8.282 13.371 1.00 98.38 96 LEU A CA 1
ATOM 723 C C . LEU A 1 96 ? -5.543 7.572 12.932 1.00 98.38 96 LEU A C 1
ATOM 725 O O . LEU A 1 96 ? -6.420 8.188 12.330 1.00 98.38 96 LEU A O 1
ATOM 729 N N . ARG A 1 97 ? -5.628 6.264 13.183 1.00 97.62 97 ARG A N 1
ATOM 730 C CA . ARG A 1 97 ? -6.767 5.437 12.774 1.00 97.62 97 ARG A CA 1
ATOM 731 C C . ARG A 1 97 ? -7.132 4.505 13.904 1.00 97.62 97 ARG A C 1
ATOM 733 O O . ARG A 1 97 ? -6.260 3.828 14.445 1.00 97.62 97 ARG A O 1
ATOM 740 N N . GLU A 1 98 ? -8.411 4.460 14.230 1.00 95.38 98 GLU A N 1
ATOM 741 C CA . GLU A 1 98 ? -8.970 3.621 15.285 1.00 95.38 98 GLU A CA 1
ATOM 742 C C . GLU A 1 98 ? -10.004 2.669 14.694 1.00 95.38 98 GLU A C 1
ATOM 744 O O . GLU A 1 98 ? -10.837 3.073 13.889 1.00 95.38 98 GLU A O 1
ATOM 749 N N . ALA A 1 99 ? -9.940 1.396 15.079 1.00 92.38 99 ALA A N 1
ATOM 750 C CA . ALA A 1 99 ? -10.869 0.356 14.637 1.00 92.38 99 ALA A CA 1
ATOM 751 C C . ALA A 1 99 ? -11.157 -0.633 15.775 1.00 92.38 99 ALA A C 1
ATOM 753 O O . ALA A 1 99 ? -11.025 -1.845 15.591 1.00 92.38 99 ALA A O 1
ATOM 754 N N . GLY A 1 100 ? -11.441 -0.118 16.972 1.00 87.50 100 GLY A N 1
ATOM 755 C CA . GLY A 1 100 ? -11.727 -0.891 18.181 1.00 87.50 100 GLY A CA 1
ATOM 756 C C . GLY A 1 100 ? -10.605 -1.837 18.617 1.00 87.50 100 GLY A C 1
ATOM 757 O O . GLY A 1 100 ? -10.869 -2.821 19.293 1.00 87.50 100 GLY A O 1
ATOM 758 N N . GLY A 1 101 ? -9.363 -1.622 18.167 1.00 89.19 101 GLY A N 1
ATOM 759 C CA . GLY A 1 101 ? -8.248 -2.537 18.433 1.00 89.19 101 GLY A CA 1
ATOM 760 C C . GLY A 1 101 ? -8.279 -3.869 17.663 1.00 89.19 101 GLY A C 1
ATOM 761 O O . GLY A 1 101 ? -7.353 -4.663 17.809 1.00 89.19 101 GLY A O 1
ATOM 762 N N . HIS A 1 102 ? -9.266 -4.120 16.790 1.00 89.38 102 HIS A N 1
ATOM 763 C CA . HIS A 1 102 ? -9.441 -5.424 16.124 1.00 89.38 102 HIS A CA 1
ATOM 764 C C . HIS A 1 102 ? -8.301 -5.793 15.160 1.00 89.38 102 HIS A C 1
ATOM 766 O O . HIS A 1 102 ? -7.986 -6.969 14.938 1.00 89.38 102 HIS A O 1
ATOM 772 N N . THR A 1 103 ? -7.673 -4.797 14.526 1.00 90.25 103 THR A N 1
ATOM 773 C CA . THR A 1 103 ? -6.535 -5.032 13.631 1.00 90.25 103 THR A CA 1
ATOM 774 C C . THR A 1 103 ? -5.512 -3.908 13.725 1.00 90.25 103 THR A C 1
ATOM 776 O O . THR A 1 103 ? -5.876 -2.743 13.639 1.00 90.25 103 THR A O 1
ATOM 779 N N . HIS A 1 104 ? -4.217 -4.235 13.743 1.00 92.50 104 HIS A N 1
ATOM 780 C CA . HIS A 1 104 ? -3.167 -3.212 13.623 1.00 92.50 104 HIS A CA 1
ATOM 781 C C . HIS A 1 104 ? -3.251 -2.423 12.306 1.00 92.50 104 HIS A C 1
ATOM 783 O O . HIS A 1 104 ? -2.838 -1.277 12.248 1.00 92.50 104 HIS A O 1
ATOM 789 N N . ARG A 1 105 ? -3.808 -3.012 11.234 1.00 90.81 105 ARG A N 1
ATOM 790 C CA . ARG A 1 105 ? -3.919 -2.348 9.922 1.00 90.81 105 ARG A CA 1
ATOM 791 C C . ARG A 1 105 ? -4.908 -1.189 9.916 1.00 90.81 105 ARG A C 1
ATOM 793 O O . ARG A 1 105 ? -4.703 -0.281 9.120 1.00 90.81 105 ARG A O 1
ATOM 800 N N . GLY A 1 106 ? -5.946 -1.245 10.749 1.00 92.00 106 GLY A N 1
ATOM 801 C CA . GLY A 1 106 ? -6.926 -0.171 10.939 1.00 92.00 106 GLY A CA 1
ATOM 802 C C . GLY A 1 106 ? -6.814 0.538 12.293 1.00 92.00 106 GLY A C 1
ATOM 803 O O . GLY A 1 106 ? -7.585 1.452 12.541 1.00 92.00 106 GLY A O 1
ATOM 804 N N . ASN A 1 107 ? -5.884 0.118 13.160 1.00 95.88 107 ASN A N 1
ATOM 805 C CA . ASN A 1 107 ? -5.704 0.642 14.515 1.00 95.88 107 ASN A CA 1
ATOM 806 C C . ASN A 1 107 ? -4.225 0.970 14.792 1.00 95.88 107 ASN A C 1
ATOM 808 O O . ASN A 1 107 ? -3.556 0.268 15.557 1.00 95.88 107 ASN A O 1
ATOM 812 N N . SER A 1 108 ? -3.699 1.985 14.106 1.00 97.38 108 SER A N 1
ATOM 813 C CA . SER A 1 108 ? -2.303 2.429 14.228 1.00 97.38 108 SER A CA 1
ATOM 814 C C . SER A 1 108 ? -2.094 3.807 13.595 1.00 97.38 108 SER A C 1
ATOM 816 O O . SER A 1 108 ? -2.662 4.069 12.528 1.00 97.38 108 SER A O 1
ATOM 818 N N . ALA A 1 109 ? -1.196 4.621 14.152 1.00 98.06 109 ALA A N 1
ATOM 819 C CA . ALA A 1 109 ? -0.755 5.870 13.535 1.00 98.06 109 ALA A CA 1
ATOM 820 C C . ALA A 1 109 ? 0.246 5.610 12.393 1.00 98.06 109 ALA A C 1
ATOM 822 O O . ALA A 1 109 ? 1.156 4.792 12.541 1.00 98.06 109 ALA A O 1
ATOM 823 N N . LEU A 1 110 ? 0.084 6.301 11.259 1.00 97.31 110 LEU A N 1
ATOM 824 C CA . LEU A 1 110 ? 0.943 6.209 10.068 1.00 97.31 110 LEU A CA 1
ATOM 825 C C . LEU A 1 110 ? 1.521 7.584 9.688 1.00 97.31 110 LEU A C 1
ATOM 827 O O . LEU A 1 110 ? 0.748 8.528 9.550 1.00 97.31 110 LEU A O 1
ATOM 831 N N . PRO A 1 111 ? 2.828 7.717 9.411 1.00 97.31 111 PRO A N 1
ATOM 832 C CA . PRO A 1 111 ? 3.434 8.996 9.041 1.00 97.31 111 PRO A CA 1
ATOM 833 C C . PRO A 1 111 ? 3.287 9.267 7.535 1.00 97.31 111 PRO A C 1
ATOM 835 O O . PRO A 1 111 ? 4.182 8.979 6.735 1.00 97.31 111 PRO A O 1
ATOM 838 N N . LEU A 1 112 ? 2.123 9.770 7.121 1.00 95.75 112 LEU A N 1
ATOM 839 C CA . LEU A 1 112 ? 1.748 9.846 5.707 1.00 95.75 112 LEU A CA 1
ATOM 840 C C . LEU A 1 112 ? 2.034 11.188 5.033 1.00 95.75 112 LEU A C 1
ATOM 842 O O . LEU A 1 112 ? 2.130 11.215 3.805 1.00 95.75 112 LEU A O 1
ATOM 846 N N . LEU A 1 113 ? 2.196 12.286 5.771 1.00 95.06 113 LEU A N 1
ATOM 847 C CA . LEU A 1 113 ? 2.562 13.581 5.186 1.00 95.06 113 LEU A CA 1
ATOM 848 C C . LEU A 1 113 ? 4.049 13.883 5.377 1.00 95.06 113 LEU A C 1
ATOM 850 O O . LEU A 1 113 ? 4.751 13.266 6.180 1.00 95.06 113 LEU A O 1
ATOM 854 N N . ALA A 1 114 ? 4.557 14.822 4.580 1.00 88.19 114 ALA A N 1
ATOM 855 C CA . ALA A 1 114 ? 5.877 15.386 4.830 1.00 88.19 114 ALA A CA 1
ATOM 856 C C . ALA A 1 114 ? 5.861 16.135 6.173 1.00 88.19 114 ALA A C 1
ATOM 858 O O . ALA A 1 114 ? 4.874 16.787 6.494 1.00 88.19 114 ALA A O 1
ATOM 859 N N . GLY A 1 115 ? 6.945 16.034 6.943 1.00 88.75 115 GLY A N 1
ATOM 860 C CA . GLY A 1 115 ? 7.050 16.675 8.259 1.00 88.75 115 GLY A CA 1
ATOM 861 C C . GLY A 1 115 ? 6.606 15.809 9.440 1.00 88.75 115 GLY A C 1
ATOM 862 O O . GLY A 1 115 ? 6.867 16.201 10.568 1.00 88.75 115 GLY A O 1
ATOM 863 N N . ALA A 1 116 ? 6.028 14.625 9.203 1.00 95.94 116 ALA A N 1
ATOM 864 C CA . ALA A 1 116 ? 5.755 13.670 10.274 1.00 95.94 116 ALA A CA 1
ATOM 865 C C . ALA A 1 116 ? 7.049 13.285 11.003 1.00 95.94 116 ALA A C 1
ATOM 867 O O . ALA A 1 116 ? 7.993 12.774 10.392 1.00 95.94 116 ALA A O 1
ATOM 868 N N . ASP A 1 117 ? 7.089 13.521 12.311 1.00 94.81 117 ASP A N 1
ATOM 869 C CA . ASP A 1 117 ? 8.224 13.178 13.160 1.00 94.81 117 ASP A CA 1
ATOM 870 C C . ASP A 1 117 ? 7.788 12.769 14.576 1.00 94.81 117 ASP A C 1
ATOM 872 O O . ASP A 1 117 ? 6.599 12.696 14.889 1.00 94.81 117 ASP A O 1
ATOM 876 N N . LEU A 1 118 ? 8.765 12.422 15.419 1.00 95.25 118 LEU A N 1
ATOM 877 C CA . LEU A 1 118 ? 8.526 11.850 16.746 1.00 95.25 118 LEU A CA 1
ATOM 878 C C . LEU A 1 118 ? 8.096 12.873 17.809 1.00 95.25 118 LEU A C 1
ATOM 880 O O . LEU A 1 118 ? 7.739 12.468 18.912 1.00 95.25 118 LEU A O 1
ATOM 884 N N . ARG A 1 119 ? 8.079 14.175 17.509 1.00 96.75 119 ARG A N 1
ATOM 885 C CA . ARG A 1 119 ? 7.523 15.192 18.418 1.00 96.75 119 ARG A CA 1
ATOM 886 C C . ARG A 1 119 ? 6.011 15.058 18.569 1.00 96.75 119 ARG A C 1
ATOM 888 O O . ARG A 1 119 ? 5.491 15.447 19.605 1.00 96.75 119 ARG A O 1
ATOM 895 N N . ALA A 1 120 ? 5.338 14.435 17.600 1.00 97.31 120 ALA A N 1
ATOM 896 C CA . ALA A 1 120 ? 3.909 14.133 17.661 1.00 97.31 120 ALA A CA 1
ATOM 897 C C . ALA A 1 120 ? 3.561 12.990 18.639 1.00 97.31 120 ALA A C 1
ATOM 899 O O . ALA A 1 120 ? 2.387 12.767 18.929 1.00 97.31 120 ALA A O 1
ATOM 900 N N . LEU A 1 121 ? 4.552 12.236 19.145 1.00 96.81 121 LEU A N 1
ATOM 901 C CA . LEU A 1 121 ? 4.300 11.039 19.958 1.00 96.81 121 LEU A CA 1
ATOM 902 C C . LEU A 1 121 ? 3.424 11.283 21.196 1.00 96.81 121 LEU A C 1
ATOM 904 O O . LEU A 1 121 ? 2.536 10.459 21.408 1.00 96.81 121 LEU A O 1
ATOM 908 N N . PRO A 1 122 ? 3.604 12.354 21.997 1.00 98.19 122 PRO A N 1
ATOM 909 C CA . PRO A 1 122 ? 2.739 12.601 23.148 1.00 98.19 122 PRO A CA 1
ATOM 910 C C . PRO A 1 122 ? 1.260 12.714 22.758 1.00 98.19 122 PRO A C 1
ATOM 912 O O . PRO A 1 122 ? 0.436 12.017 23.342 1.00 98.19 122 PRO A O 1
ATOM 915 N N . GLY A 1 123 ? 0.941 13.485 21.711 1.00 98.62 123 GLY A N 1
ATOM 916 C CA . GLY A 1 123 ? -0.436 13.632 21.227 1.00 98.62 123 GLY A CA 1
ATOM 917 C C . GLY A 1 123 ? -0.993 12.347 20.607 1.00 98.62 123 GLY A C 1
ATOM 918 O O . GLY A 1 123 ? -2.158 12.015 20.802 1.00 98.62 123 GLY A O 1
ATOM 919 N N . ILE A 1 124 ? -0.154 11.554 19.926 1.00 98.44 124 ILE A N 1
ATOM 920 C CA . ILE A 1 124 ? -0.558 10.221 19.448 1.00 98.44 124 ILE A CA 1
ATOM 921 C C . ILE A 1 124 ? -0.922 9.318 20.634 1.00 98.44 124 ILE A C 1
ATOM 923 O O . ILE A 1 124 ? -1.947 8.640 20.594 1.00 98.44 124 ILE A O 1
ATOM 927 N N . VAL A 1 125 ? -0.094 9.285 21.682 1.00 98.44 125 VAL A N 1
ATOM 928 C CA . VAL A 1 125 ? -0.342 8.467 22.879 1.00 98.44 125 VAL A CA 1
ATOM 929 C C . VAL A 1 125 ? -1.636 8.895 23.564 1.00 98.44 125 VAL A C 1
ATOM 931 O O . VAL A 1 125 ? -2.480 8.040 23.836 1.00 98.44 125 VAL A O 1
ATOM 934 N N . GLU A 1 126 ? -1.819 10.193 23.787 1.00 98.50 126 GLU A N 1
ATOM 935 C CA . GLU A 1 126 ? -3.037 10.763 24.366 1.00 98.50 126 GLU A CA 1
ATOM 936 C C . GLU A 1 126 ? -4.278 10.325 23.580 1.00 98.50 126 GLU A C 1
ATOM 938 O O . GLU A 1 126 ? -5.152 9.656 24.132 1.00 98.50 126 GLU A O 1
ATOM 943 N N . TRP A 1 127 ? -4.286 10.535 22.262 1.00 98.25 127 TRP A N 1
ATOM 944 C CA . TRP A 1 127 ? -5.427 10.206 21.408 1.00 98.25 127 TRP A CA 1
ATOM 945 C C . TRP A 1 127 ? -5.889 8.744 21.527 1.00 98.25 127 TRP A C 1
ATOM 947 O O . TRP A 1 127 ? -7.089 8.475 21.635 1.00 98.25 127 TRP A O 1
ATOM 957 N N . TYR A 1 128 ? -4.966 7.774 21.535 1.00 98.12 128 TYR A N 1
ATOM 958 C CA . TYR A 1 128 ? -5.340 6.361 21.704 1.00 98.12 128 TYR A CA 1
ATOM 959 C C . TYR A 1 128 ? -5.724 6.027 23.151 1.00 98.12 128 TYR A C 1
ATOM 961 O O . TYR A 1 128 ? -6.678 5.275 23.362 1.00 98.12 128 TYR A O 1
ATOM 969 N N . THR A 1 129 ? -5.011 6.565 24.143 1.00 97.81 129 THR A N 1
ATOM 970 C CA . THR A 1 129 ? -5.239 6.228 25.561 1.00 97.81 129 THR A CA 1
ATOM 971 C C . THR A 1 129 ? -6.566 6.763 26.092 1.00 97.81 129 THR A C 1
ATOM 973 O O . THR A 1 129 ? -7.259 6.024 26.789 1.00 97.81 129 THR A O 1
ATOM 976 N N . GLU A 1 130 ? -6.999 7.957 25.674 1.00 97.25 130 GLU A N 1
ATOM 977 C CA . GLU A 1 130 ? -8.347 8.491 25.948 1.00 97.25 130 GLU A CA 1
ATOM 978 C C . GLU A 1 130 ? -9.469 7.552 25.483 1.00 97.25 130 GLU A C 1
ATOM 980 O O . GLU A 1 130 ? -10.575 7.556 26.019 1.00 97.25 130 GLU A O 1
ATOM 985 N N . ARG A 1 131 ? -9.184 6.733 24.466 1.00 95.19 131 ARG A N 1
ATOM 986 C CA . ARG A 1 131 ? -10.120 5.777 23.863 1.00 95.19 131 ARG A CA 1
ATOM 987 C C . ARG A 1 131 ? -9.915 4.352 24.390 1.00 95.19 131 ARG A C 1
ATOM 989 O O . ARG A 1 131 ? -10.527 3.424 23.872 1.00 95.19 131 ARG A O 1
ATOM 996 N N . GLY A 1 132 ? -9.056 4.162 25.396 1.00 96.31 132 GLY A N 1
ATOM 997 C CA . GLY A 1 132 ? -8.745 2.852 25.974 1.00 96.31 132 GLY A CA 1
ATOM 998 C C . GLY A 1 132 ? -7.951 1.933 25.040 1.00 96.31 132 GLY A C 1
ATOM 999 O O . GLY A 1 132 ? -8.032 0.711 25.161 1.00 96.31 132 GLY A O 1
ATOM 1000 N N . LEU A 1 133 ? -7.204 2.495 24.086 1.00 96.31 133 LEU A N 1
ATOM 1001 C CA . LEU A 1 133 ? -6.475 1.746 23.063 1.00 96.31 133 LEU A CA 1
ATOM 1002 C C . LEU A 1 133 ? -4.962 1.868 23.233 1.00 96.31 133 LEU A C 1
ATOM 1004 O O . LEU A 1 133 ? -4.432 2.874 23.698 1.00 96.31 133 LEU A O 1
ATOM 1008 N N . THR A 1 134 ? -4.241 0.843 22.780 1.00 95.56 134 THR A N 1
ATOM 1009 C CA . THR A 1 134 ? -2.778 0.892 22.700 1.00 95.56 134 THR A CA 1
ATOM 1010 C C . THR A 1 134 ? -2.330 1.768 21.515 1.00 95.56 134 THR A C 1
ATOM 1012 O O . THR A 1 134 ? -2.774 1.517 20.388 1.00 95.56 134 THR A O 1
ATOM 1015 N N . PRO A 1 135 ? -1.421 2.744 21.718 1.00 96.06 135 PRO A N 1
ATOM 1016 C CA . PRO A 1 135 ? -0.923 3.635 20.668 1.00 96.06 135 PRO A CA 1
ATOM 1017 C C . PRO A 1 135 ? 0.100 2.939 19.762 1.00 96.06 135 PRO A C 1
ATOM 1019 O O . PRO A 1 135 ? 1.312 3.128 19.873 1.00 96.06 135 PRO A O 1
ATOM 1022 N N . TRP A 1 136 ? -0.379 2.102 18.844 1.00 96.56 136 TRP A N 1
ATOM 1023 C CA . TRP A 1 136 ? 0.489 1.448 17.868 1.00 96.56 136 TRP A CA 1
ATOM 1024 C C . TRP A 1 136 ? 0.962 2.425 16.789 1.00 96.56 136 TRP A C 1
ATOM 1026 O O . TRP A 1 136 ? 0.160 3.138 16.185 1.00 96.56 136 TRP A O 1
ATOM 1036 N N . LEU A 1 137 ? 2.256 2.381 16.469 1.00 96.31 137 LEU A N 1
ATOM 1037 C CA . LEU A 1 137 ? 2.827 3.052 15.303 1.00 96.31 137 LEU A CA 1
ATOM 1038 C C . LEU A 1 137 ? 3.026 2.034 14.179 1.00 96.31 137 LEU A C 1
ATOM 1040 O O . LEU A 1 137 ? 3.674 1.004 14.368 1.00 96.31 137 LEU A O 1
ATOM 1044 N N . SER A 1 138 ? 2.504 2.334 12.995 1.00 95.81 138 SER A N 1
ATOM 1045 C CA . SER A 1 138 ? 2.880 1.650 11.761 1.00 95.81 138 SER A CA 1
ATOM 1046 C C . SER A 1 138 ? 3.893 2.536 11.053 1.00 95.81 138 SER A C 1
ATOM 1048 O O . SER A 1 138 ? 3.535 3.601 10.556 1.00 95.81 138 SER A O 1
ATOM 1050 N N . VAL A 1 139 ? 5.160 2.120 11.029 1.00 93.69 139 VAL A N 1
ATOM 1051 C CA . VAL A 1 139 ? 6.273 2.938 10.522 1.00 93.69 139 VAL A CA 1
ATOM 1052 C C . VAL A 1 139 ? 6.892 2.266 9.297 1.00 93.69 139 VAL A C 1
ATOM 1054 O O . VAL A 1 139 ? 7.749 1.398 9.441 1.00 93.69 139 VAL A O 1
ATOM 1057 N N . PRO A 1 140 ? 6.446 2.625 8.081 1.00 93.44 140 PRO A N 1
ATOM 1058 C CA . PRO A 1 140 ? 7.055 2.149 6.850 1.00 93.44 140 PRO A CA 1
ATOM 1059 C C . PRO A 1 140 ? 8.488 2.665 6.718 1.00 93.44 140 PRO A C 1
ATOM 1061 O O . PRO A 1 140 ? 8.794 3.800 7.108 1.00 93.44 140 PRO A O 1
ATOM 1064 N N . ASP A 1 141 ? 9.346 1.851 6.106 1.00 85.50 141 ASP A N 1
ATOM 1065 C CA . ASP A 1 141 ? 10.746 2.192 5.877 1.00 85.50 141 ASP A CA 1
ATOM 1066 C C . ASP A 1 141 ? 10.897 3.594 5.285 1.00 85.50 141 ASP A C 1
ATOM 1068 O O . ASP A 1 141 ? 10.233 3.961 4.312 1.00 85.50 141 ASP A O 1
ATOM 1072 N N . ARG A 1 142 ? 11.853 4.356 5.827 1.00 90.44 142 ARG A N 1
ATOM 1073 C CA . ARG A 1 142 ? 12.286 5.667 5.312 1.00 90.44 142 ARG A CA 1
ATOM 1074 C C . ARG A 1 142 ? 11.245 6.790 5.395 1.00 90.44 142 ARG A C 1
ATOM 1076 O O . ARG A 1 142 ? 11.565 7.892 4.949 1.00 90.44 142 ARG A O 1
ATOM 1083 N N . LEU A 1 143 ? 10.050 6.563 5.953 1.00 93.44 143 LEU A N 1
ATOM 1084 C CA . LEU A 1 143 ? 9.091 7.649 6.198 1.00 93.44 143 LEU A CA 1
ATOM 1085 C C . LEU A 1 143 ? 9.415 8.414 7.484 1.00 93.44 143 LEU A C 1
ATOM 1087 O O . LEU A 1 143 ? 9.408 9.640 7.470 1.00 93.44 143 LEU A O 1
ATOM 1091 N N . VAL A 1 144 ? 9.767 7.697 8.554 1.00 93.62 144 VAL A N 1
ATOM 1092 C CA . VAL A 1 144 ? 10.239 8.251 9.833 1.00 93.62 144 VAL A CA 1
ATOM 1093 C C . VAL A 1 144 ? 11.398 7.394 10.332 1.00 93.62 144 VAL A C 1
ATOM 1095 O O . VAL A 1 144 ? 11.391 6.176 10.160 1.00 93.62 144 VAL A O 1
ATOM 1098 N N . ARG A 1 145 ? 12.417 8.016 10.937 1.00 90.12 145 ARG A N 1
ATOM 1099 C CA . ARG A 1 145 ? 13.502 7.282 11.603 1.00 90.12 145 ARG A CA 1
ATOM 1100 C C . ARG A 1 145 ? 13.140 7.067 13.064 1.00 90.12 145 ARG A C 1
ATOM 1102 O O . ARG A 1 145 ? 12.938 8.036 13.789 1.00 90.12 145 ARG A O 1
ATOM 1109 N N . LEU A 1 146 ? 13.095 5.808 13.481 1.00 89.00 146 LEU A N 1
ATOM 1110 C CA . LEU A 1 146 ? 12.989 5.441 14.888 1.00 89.00 146 LEU A CA 1
ATOM 1111 C C . LEU A 1 146 ? 14.387 5.309 15.513 1.00 89.00 146 LEU A C 1
ATOM 1113 O O . LEU A 1 146 ? 15.342 4.992 14.796 1.00 89.00 146 LEU A O 1
ATOM 1117 N N . PRO A 1 147 ? 14.525 5.520 16.835 1.00 89.94 147 PRO A N 1
ATOM 1118 C CA . PRO A 1 147 ? 15.726 5.127 17.563 1.00 89.94 147 PRO A CA 1
ATOM 1119 C C . PRO A 1 147 ? 16.011 3.634 17.364 1.00 89.94 147 PRO A C 1
ATOM 1121 O O . PRO A 1 147 ? 15.084 2.827 17.352 1.00 89.94 147 PRO A O 1
ATOM 1124 N N . ALA A 1 148 ? 17.285 3.248 17.266 1.00 86.06 148 ALA A N 1
ATOM 1125 C CA . ALA A 1 148 ? 17.670 1.845 17.069 1.00 86.06 148 ALA A CA 1
ATOM 1126 C C . ALA A 1 148 ? 17.206 0.914 18.209 1.00 86.06 148 ALA A C 1
ATOM 1128 O O . ALA A 1 148 ? 17.055 -0.285 18.008 1.00 86.06 148 ALA A O 1
ATOM 1129 N N . SER A 1 149 ? 16.963 1.471 19.398 1.00 88.69 149 SER A N 1
ATOM 1130 C CA . SER A 1 149 ? 16.444 0.766 20.573 1.00 88.69 149 SER A CA 1
ATOM 1131 C C . SER A 1 149 ? 14.919 0.611 20.591 1.00 88.69 149 SER A C 1
ATOM 1133 O O . SER A 1 149 ? 14.393 -0.010 21.514 1.00 88.69 149 SER A O 1
ATOM 1135 N N . ALA A 1 150 ? 14.191 1.174 19.620 1.00 87.75 150 ALA A N 1
ATOM 1136 C CA . ALA A 1 150 ? 12.736 1.104 19.600 1.00 87.75 150 ALA A CA 1
ATOM 1137 C C . ALA A 1 150 ? 12.264 -0.354 19.415 1.00 87.75 150 ALA A C 1
ATOM 1139 O O . ALA A 1 150 ? 12.646 -1.007 18.437 1.00 87.75 150 ALA A O 1
ATOM 1140 N N . PRO A 1 151 ? 11.426 -0.889 20.323 1.00 90.00 151 PRO A N 1
ATOM 1141 C CA . PRO A 1 151 ? 10.973 -2.268 20.230 1.00 90.00 151 PRO A CA 1
ATOM 1142 C C . PRO A 1 151 ? 10.055 -2.458 19.020 1.00 90.00 151 PRO A C 1
ATOM 1144 O O . PRO A 1 151 ? 9.131 -1.682 18.782 1.00 90.00 151 PRO A O 1
ATOM 1147 N N . THR A 1 152 ? 10.277 -3.538 18.271 1.00 90.94 152 THR A N 1
ATOM 1148 C CA . THR A 1 152 ? 9.421 -3.916 17.140 1.00 90.94 152 THR A CA 1
ATOM 1149 C C . THR A 1 152 ? 8.422 -4.980 17.574 1.00 90.94 152 THR A C 1
ATOM 1151 O O . THR A 1 152 ? 8.801 -6.102 17.904 1.00 90.94 152 THR A O 1
ATOM 1154 N N . HIS A 1 153 ? 7.131 -4.648 17.536 1.00 91.94 153 HIS A N 1
ATOM 1155 C CA . HIS A 1 153 ? 6.064 -5.608 17.827 1.00 91.94 153 HIS A CA 1
ATOM 1156 C C . HIS A 1 153 ? 5.821 -6.564 16.647 1.00 91.94 153 HIS A C 1
ATOM 1158 O O . HIS A 1 153 ? 5.835 -7.789 16.795 1.00 91.94 153 HIS A O 1
ATOM 1164 N N . ILE A 1 154 ? 5.633 -6.005 15.447 1.00 91.19 154 ILE A N 1
ATOM 1165 C CA . ILE A 1 154 ? 5.398 -6.751 14.209 1.00 91.19 154 ILE A CA 1
ATOM 1166 C C . ILE A 1 154 ? 6.280 -6.174 13.112 1.00 91.19 154 ILE A C 1
ATOM 1168 O O . ILE A 1 154 ? 6.252 -4.980 12.841 1.00 91.19 154 ILE A O 1
ATOM 1172 N N . GLU A 1 155 ? 6.986 -7.064 12.426 1.00 89.75 155 GLU A N 1
ATOM 1173 C CA . GLU A 1 155 ? 7.706 -6.755 11.198 1.00 89.75 155 GLU A CA 1
ATOM 1174 C C . GLU A 1 155 ? 6.980 -7.413 10.023 1.00 89.75 155 GLU A C 1
ATOM 1176 O O . GLU A 1 155 ? 6.550 -8.572 10.105 1.00 89.75 155 GLU A O 1
ATOM 1181 N N . SER A 1 156 ? 6.790 -6.664 8.939 1.00 86.62 156 SER A N 1
ATOM 1182 C CA . SER A 1 156 ? 6.092 -7.132 7.745 1.00 86.62 156 SER A CA 1
ATOM 1183 C C . SER A 1 156 ? 6.778 -6.632 6.488 1.00 86.62 156 SER A C 1
ATOM 1185 O O . SER A 1 156 ? 6.949 -5.434 6.303 1.00 86.62 156 SER A O 1
ATOM 1187 N N . LEU A 1 157 ? 7.076 -7.554 5.575 1.00 86.69 157 LEU A N 1
ATOM 1188 C CA . LEU A 1 157 ? 7.489 -7.199 4.224 1.00 86.69 157 LEU A CA 1
ATOM 1189 C C . LEU A 1 157 ? 6.264 -6.834 3.391 1.00 86.69 157 LEU A C 1
ATOM 1191 O O . LEU A 1 157 ? 5.299 -7.606 3.325 1.00 86.69 157 LEU A O 1
ATOM 1195 N N . VAL A 1 158 ? 6.339 -5.675 2.740 1.00 84.88 158 VAL A N 1
ATOM 1196 C CA . VAL A 1 158 ? 5.359 -5.202 1.766 1.00 84.88 158 VAL A CA 1
ATOM 1197 C C . VAL A 1 158 ? 5.946 -5.376 0.374 1.00 84.88 158 VAL A C 1
ATOM 1199 O O . VAL A 1 158 ? 6.879 -4.691 -0.027 1.00 84.88 158 VAL A O 1
ATOM 1202 N N . MET A 1 159 ? 5.387 -6.322 -0.371 1.00 83.75 159 MET A N 1
ATOM 1203 C CA . MET A 1 159 ? 5.728 -6.524 -1.780 1.00 83.75 159 MET A CA 1
ATOM 1204 C C . MET A 1 159 ? 4.727 -5.780 -2.649 1.00 83.75 159 MET A C 1
ATOM 1206 O O . MET A 1 159 ? 3.572 -5.680 -2.244 1.00 83.75 159 MET A O 1
ATOM 1210 N N . THR A 1 160 ? 5.149 -5.321 -3.829 1.00 82.19 160 THR A N 1
ATOM 1211 C CA . THR A 1 160 ? 4.285 -4.739 -4.863 1.00 82.19 160 THR A CA 1
ATOM 1212 C C . THR A 1 160 ? 4.557 -5.387 -6.218 1.00 82.19 160 THR A C 1
ATOM 1214 O O . THR A 1 160 ? 5.647 -5.890 -6.483 1.00 82.19 160 THR A O 1
ATOM 1217 N N . ARG A 1 161 ? 3.545 -5.403 -7.086 1.00 78.69 161 ARG A N 1
ATOM 1218 C CA . ARG A 1 161 ? 3.690 -5.708 -8.515 1.00 78.69 161 ARG A CA 1
ATOM 1219 C C . ARG A 1 161 ? 2.630 -4.953 -9.304 1.00 78.69 161 ARG A C 1
ATOM 1221 O O . ARG A 1 161 ? 1.553 -4.690 -8.764 1.00 78.69 161 ARG A O 1
ATOM 1228 N N . ALA A 1 162 ? 2.915 -4.696 -10.576 1.00 75.88 162 ALA A N 1
ATOM 1229 C CA . ALA A 1 162 ? 1.900 -4.258 -11.522 1.00 75.88 162 ALA A CA 1
ATOM 1230 C C . ALA A 1 162 ? 0.846 -5.362 -11.715 1.00 75.88 162 ALA A C 1
ATOM 1232 O O . ALA A 1 162 ? 1.166 -6.558 -11.764 1.00 75.88 162 ALA A O 1
ATOM 1233 N N . LEU A 1 163 ? -0.418 -4.955 -11.809 1.00 71.75 163 LEU A N 1
ATOM 1234 C CA . LEU A 1 163 ? -1.522 -5.848 -12.136 1.00 71.75 163 LEU A CA 1
ATOM 1235 C C . LEU A 1 163 ? -1.710 -5.858 -13.659 1.00 71.75 163 LEU A C 1
ATOM 1237 O O . LEU A 1 163 ? -1.954 -4.793 -14.225 1.00 71.75 163 LEU A O 1
ATOM 1241 N N . PRO A 1 164 ? -1.580 -7.015 -14.334 1.00 68.94 164 PRO A N 1
ATOM 1242 C CA . PRO A 1 164 ? -1.962 -7.110 -15.736 1.00 68.94 164 PRO A CA 1
ATOM 1243 C C . PRO A 1 164 ? -3.476 -6.916 -15.871 1.00 68.94 164 PRO A C 1
ATOM 1245 O O . PRO A 1 164 ? -4.233 -7.275 -14.965 1.00 68.94 164 PRO A O 1
ATOM 1248 N N . ALA A 1 165 ? -3.916 -6.377 -17.007 1.00 62.56 165 ALA A N 1
ATOM 1249 C CA . ALA A 1 165 ? -5.324 -6.429 -17.379 1.00 62.56 165 ALA A CA 1
ATOM 1250 C C . ALA A 1 165 ? -5.721 -7.903 -17.569 1.00 62.56 165 ALA A C 1
ATOM 1252 O O . ALA A 1 165 ? -5.091 -8.615 -18.348 1.00 62.56 165 ALA A O 1
ATOM 1253 N N . GLY A 1 166 ? -6.711 -8.385 -16.816 1.00 62.59 166 GLY A N 1
ATOM 1254 C CA . GLY A 1 166 ? -7.147 -9.778 -16.889 1.00 62.59 166 GLY A CA 1
ATOM 1255 C C . GLY A 1 166 ? -7.983 -10.226 -15.691 1.00 62.59 166 GLY A C 1
ATOM 1256 O O . GLY A 1 166 ? -7.988 -9.584 -14.639 1.00 62.59 166 GLY A O 1
ATOM 1257 N N . GLY A 1 167 ? -8.710 -11.328 -15.881 1.00 58.97 167 GLY A N 1
ATOM 1258 C CA . GLY A 1 167 ? -9.594 -11.923 -14.880 1.00 58.97 167 GLY A CA 1
ATOM 1259 C C . GLY A 1 167 ? -8.854 -12.643 -13.749 1.00 58.97 167 GLY A C 1
ATOM 1260 O O . GLY A 1 167 ? -7.654 -12.912 -13.808 1.00 58.97 167 GLY A O 1
ATOM 1261 N N . HIS A 1 168 ? -9.592 -12.958 -12.691 1.00 63.53 168 HIS A N 1
ATOM 1262 C CA . HIS A 1 168 ? -9.144 -13.865 -11.639 1.00 63.53 168 HIS A CA 1
ATOM 1263 C C 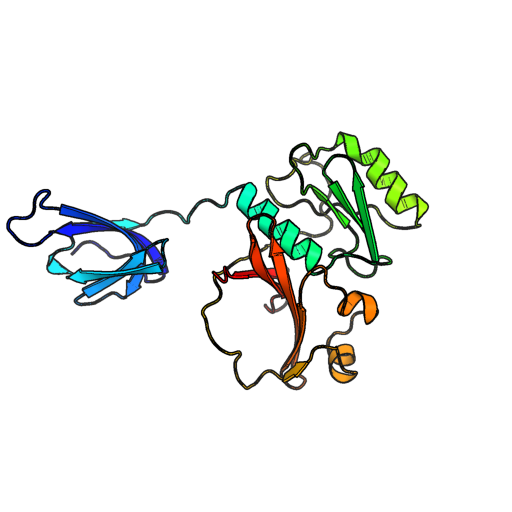. HIS A 1 168 ? -9.242 -15.319 -12.137 1.00 63.53 168 HIS A C 1
ATOM 1265 O O . HIS A 1 168 ? -10.050 -15.605 -13.021 1.00 63.53 168 HIS A O 1
ATOM 1271 N N . PRO A 1 169 ? -8.435 -16.255 -11.601 1.00 63.91 169 PRO A N 1
ATOM 1272 C CA . PRO A 1 169 ? -8.636 -17.674 -11.875 1.00 63.91 169 PRO A CA 1
ATOM 1273 C C . PRO A 1 169 ? -10.076 -18.064 -11.519 1.00 63.91 169 PRO A C 1
ATOM 1275 O O . PRO A 1 169 ? -10.534 -17.713 -10.433 1.00 63.91 169 PRO A O 1
ATOM 1278 N N . ALA A 1 170 ? -10.756 -18.814 -12.392 1.00 64.06 170 ALA A N 1
ATOM 1279 C CA . ALA A 1 170 ? -12.169 -19.188 -12.233 1.00 64.06 170 ALA A CA 1
ATOM 1280 C C . ALA A 1 170 ? -12.483 -19.970 -10.938 1.00 64.06 170 ALA A C 1
ATOM 1282 O O . ALA A 1 170 ? -13.637 -20.112 -10.567 1.00 64.06 170 ALA A O 1
ATOM 1283 N N . ALA A 1 171 ? -11.460 -20.467 -10.240 1.00 78.75 171 ALA A N 1
ATOM 1284 C CA . ALA A 1 171 ? -11.595 -21.243 -9.010 1.00 78.75 171 ALA A CA 1
ATOM 1285 C C . ALA A 1 171 ? -11.841 -20.404 -7.737 1.00 78.75 171 ALA A C 1
ATOM 1287 O O . ALA A 1 171 ? -11.857 -20.973 -6.647 1.00 78.75 171 ALA A O 1
ATOM 1288 N N . ILE A 1 172 ? -11.943 -19.073 -7.828 1.00 86.25 172 ILE A N 1
ATOM 1289 C CA . ILE A 1 172 ? -12.142 -18.203 -6.659 1.00 86.25 172 ILE A CA 1
ATOM 1290 C C . ILE A 1 172 ? -13.542 -17.596 -6.701 1.00 86.25 172 ILE A C 1
ATOM 1292 O O . ILE A 1 172 ? -13.822 -16.766 -7.564 1.00 86.25 172 ILE A O 1
ATOM 1296 N N . ASP A 1 173 ? -14.360 -17.938 -5.709 1.00 89.75 173 ASP A N 1
ATOM 1297 C CA . ASP A 1 173 ? -15.653 -17.300 -5.468 1.00 89.75 173 ASP A CA 1
ATOM 1298 C C . ASP A 1 173 ? -15.408 -15.900 -4.897 1.00 89.75 173 ASP A C 1
ATOM 1300 O O . ASP A 1 173 ? -14.698 -15.753 -3.895 1.00 89.75 173 ASP A O 1
ATOM 1304 N N . LEU A 1 174 ? -15.970 -14.867 -5.527 1.00 91.69 174 LEU A N 1
ATOM 1305 C CA . LEU A 1 174 ? -15.837 -13.473 -5.099 1.00 91.69 174 LEU A CA 1
ATOM 1306 C C . LEU A 1 174 ? -17.186 -12.914 -4.640 1.00 91.69 174 LEU A C 1
ATOM 1308 O O . LEU A 1 174 ? -18.202 -13.108 -5.299 1.00 91.69 174 LEU A O 1
ATOM 1312 N N . SER A 1 175 ? -17.171 -12.163 -3.542 1.00 94.19 175 SER A N 1
ATOM 1313 C CA . SER A 1 175 ? -18.332 -11.458 -2.992 1.00 94.19 175 SER A CA 1
ATOM 1314 C C . SER A 1 175 ? -17.936 -10.064 -2.500 1.00 94.19 175 SER A C 1
ATOM 1316 O O . SER A 1 175 ? -16.787 -9.833 -2.115 1.00 94.19 175 SER A O 1
ATOM 1318 N N . SER A 1 176 ? -18.882 -9.124 -2.480 1.00 94.31 176 SER A N 1
ATOM 1319 C CA . SER A 1 176 ? -18.697 -7.803 -1.860 1.00 94.31 176 SER A CA 1
ATOM 1320 C C . SER A 1 176 ? -18.749 -7.847 -0.327 1.00 94.31 176 SER A C 1
ATOM 1322 O O . SER A 1 176 ? -18.315 -6.899 0.320 1.00 94.31 176 SER A O 1
ATOM 1324 N N . HIS A 1 177 ? -19.226 -8.952 0.258 1.00 95.38 177 HIS A N 1
ATOM 1325 C CA . HIS A 1 177 ? -19.365 -9.155 1.705 1.00 95.38 177 HIS A CA 1
ATOM 1326 C C . HIS A 1 177 ? -18.843 -10.540 2.126 1.00 95.38 177 HIS A C 1
ATOM 1328 O O . HIS A 1 177 ? -18.965 -11.494 1.350 1.00 95.38 177 HIS A O 1
ATOM 1334 N N . PRO A 1 178 ? -18.269 -10.686 3.335 1.00 95.88 178 PRO A N 1
ATOM 1335 C CA . PRO A 1 178 ? -17.902 -11.997 3.853 1.00 95.88 178 PRO A CA 1
ATOM 1336 C C . PRO A 1 178 ? -19.171 -12.766 4.248 1.00 95.88 178 PRO A C 1
ATOM 1338 O O . PRO A 1 178 ? -19.967 -12.266 5.038 1.00 95.88 178 PRO A O 1
ATOM 1341 N N . ASP A 1 179 ? -19.355 -13.968 3.703 1.00 94.38 179 ASP A N 1
ATOM 1342 C CA . ASP A 1 179 ? -20.411 -14.888 4.139 1.00 94.38 179 ASP A CA 1
ATOM 1343 C C . ASP A 1 179 ? -19.995 -15.654 5.411 1.00 94.38 179 ASP A C 1
ATOM 1345 O O . ASP A 1 179 ? -18.838 -15.605 5.852 1.00 94.38 179 ASP A O 1
ATOM 1349 N N . ASP A 1 180 ? -20.932 -16.394 6.007 1.00 94.94 180 ASP A N 1
ATOM 1350 C CA . ASP A 1 180 ? -20.678 -17.177 7.223 1.00 94.94 180 ASP A CA 1
ATOM 1351 C C . ASP A 1 180 ? -19.529 -18.170 7.032 1.00 94.94 180 ASP A C 1
ATOM 1353 O O . ASP A 1 180 ? -18.707 -18.375 7.931 1.00 94.94 180 ASP A O 1
ATOM 1357 N N . ARG A 1 181 ? -19.422 -18.764 5.837 1.00 94.94 181 ARG A N 1
ATOM 1358 C CA . ARG A 1 181 ? -18.352 -19.713 5.529 1.00 94.94 181 ARG A CA 1
ATOM 1359 C C . ARG A 1 181 ? -16.994 -19.020 5.487 1.00 94.94 181 ARG A C 1
ATOM 1361 O O . ARG A 1 181 ? -16.009 -19.556 5.994 1.00 94.94 181 ARG A O 1
ATOM 1368 N N . TRP A 1 182 ? -16.929 -17.819 4.927 1.00 95.62 182 TRP A N 1
ATOM 1369 C CA . TRP A 1 182 ? -15.732 -16.997 4.874 1.00 95.62 182 TRP A CA 1
ATOM 1370 C C . TRP A 1 182 ? -15.275 -16.631 6.287 1.00 95.62 182 TRP A C 1
ATOM 1372 O O . TRP A 1 182 ? -14.094 -16.788 6.604 1.00 95.62 182 TRP A O 1
ATOM 1382 N N . LEU A 1 183 ? -16.205 -16.211 7.152 1.00 95.38 183 LEU A N 1
ATOM 1383 C CA . LEU A 1 183 ? -15.927 -15.867 8.552 1.00 95.38 183 LEU A CA 1
ATOM 1384 C C . LEU A 1 183 ? -15.408 -17.080 9.340 1.00 95.38 183 LEU A C 1
ATOM 1386 O O . LEU A 1 183 ? -14.397 -16.969 10.040 1.00 95.38 183 LEU A O 1
ATOM 1390 N N . GLN A 1 184 ? -16.018 -18.255 9.147 1.00 93.62 184 GLN A N 1
ATOM 1391 C CA . GLN A 1 184 ? -15.565 -19.518 9.743 1.00 93.62 184 GLN A CA 1
ATOM 1392 C C . GLN A 1 184 ? -14.127 -19.883 9.344 1.00 93.62 184 GLN A C 1
ATOM 1394 O O . GLN A 1 184 ? -13.362 -20.357 10.182 1.00 93.62 184 GLN A O 1
ATOM 1399 N N . ILE A 1 185 ? -13.736 -19.665 8.082 1.00 94.56 185 ILE A N 1
ATOM 1400 C CA . ILE A 1 185 ? -12.372 -19.957 7.603 1.00 94.56 185 ILE A CA 1
ATOM 1401 C C . ILE A 1 185 ? -11.383 -18.855 8.027 1.00 94.56 185 ILE A C 1
ATOM 1403 O O . ILE A 1 185 ? -10.201 -19.131 8.239 1.00 94.56 185 ILE A O 1
ATOM 1407 N N . TYR A 1 186 ? -11.830 -17.602 8.146 1.00 92.69 186 TYR A N 1
ATOM 1408 C CA . TYR A 1 186 ? -10.977 -16.469 8.513 1.00 92.69 186 TYR A CA 1
ATOM 1409 C C . TYR A 1 186 ? -10.464 -16.556 9.957 1.00 92.69 186 TYR A C 1
ATOM 1411 O O . TYR A 1 186 ? -9.330 -16.142 10.208 1.00 92.69 186 TYR A O 1
ATOM 1419 N N . GLN A 1 187 ? -11.264 -17.120 10.872 1.00 89.25 187 GLN A N 1
ATOM 1420 C CA . GLN A 1 187 ? -10.896 -17.435 12.265 1.00 89.25 187 GLN A CA 1
ATOM 1421 C C . GLN A 1 187 ? -10.269 -16.264 13.039 1.00 89.25 187 GLN A C 1
ATOM 1423 O O . GLN A 1 187 ? -9.399 -16.448 13.892 1.00 89.25 187 GLN A O 1
ATOM 1428 N N . ARG A 1 188 ? -10.685 -15.034 12.734 1.00 88.62 188 ARG A N 1
ATOM 1429 C CA . ARG A 1 188 ? -10.306 -13.844 13.495 1.00 88.62 188 ARG A CA 1
ATOM 1430 C C . ARG A 1 188 ? -11.556 -13.080 13.874 1.00 88.62 188 ARG A C 1
ATOM 1432 O O . ARG A 1 188 ? -12.407 -12.849 13.021 1.00 88.62 188 ARG A O 1
ATOM 1439 N N . ASP A 1 189 ? -11.587 -12.636 15.120 1.00 90.31 189 ASP A N 1
ATOM 1440 C CA . ASP A 1 189 ? -12.660 -11.813 15.658 1.00 90.31 189 ASP A CA 1
ATOM 1441 C C . ASP A 1 189 ? -12.502 -10.357 15.191 1.00 90.31 189 ASP A C 1
ATOM 1443 O O . ASP A 1 189 ? -11.875 -9.513 15.836 1.00 90.31 189 ASP A O 1
ATOM 1447 N N . VAL A 1 190 ? -12.959 -10.100 13.965 1.00 93.75 190 VAL A N 1
ATOM 1448 C CA . VAL A 1 190 ? -13.001 -8.768 13.361 1.00 93.75 190 VAL A CA 1
ATOM 1449 C C . VAL A 1 190 ? -14.437 -8.522 12.910 1.00 93.75 190 VAL A C 1
ATOM 1451 O O . VAL A 1 190 ? -14.910 -9.260 12.042 1.00 93.75 190 VAL A O 1
ATOM 1454 N N . PRO A 1 191 ? -15.115 -7.494 13.446 1.00 94.94 191 PRO A N 1
ATOM 1455 C CA . PRO A 1 191 ? -16.472 -7.152 13.049 1.00 94.94 191 PRO A CA 1
ATOM 1456 C C . PRO A 1 191 ? -16.618 -6.947 11.540 1.00 94.94 191 PRO A C 1
ATOM 1458 O O . PRO A 1 191 ? -15.709 -6.437 10.877 1.00 94.94 191 PRO A O 1
ATOM 1461 N N . VAL A 1 192 ? -17.776 -7.329 10.995 1.00 95.50 192 VAL A N 1
ATOM 1462 C CA . VAL A 1 192 ? -18.039 -7.255 9.550 1.00 95.50 192 VAL A CA 1
ATOM 1463 C C . VAL A 1 192 ? -17.945 -5.821 9.040 1.00 95.50 192 VAL A C 1
ATOM 1465 O O . VAL A 1 192 ? -17.370 -5.619 7.978 1.00 95.50 192 VAL A O 1
ATOM 1468 N N . ASP A 1 193 ? -18.396 -4.826 9.806 1.00 94.88 193 ASP A N 1
ATOM 1469 C CA . ASP A 1 193 ? -18.263 -3.410 9.442 1.00 94.88 193 ASP A CA 1
ATOM 1470 C C . ASP A 1 193 ? -16.791 -2.979 9.318 1.00 94.88 193 ASP A C 1
ATOM 1472 O O . ASP A 1 193 ? -16.431 -2.237 8.409 1.00 94.88 193 ASP A O 1
ATOM 1476 N N . VAL A 1 194 ? -15.901 -3.508 10.164 1.00 95.31 194 VAL A N 1
ATOM 1477 C CA . VAL A 1 194 ? -14.450 -3.271 10.061 1.00 95.31 194 VAL A CA 1
ATOM 1478 C C . VAL A 1 194 ? -13.848 -4.026 8.872 1.00 95.31 194 VAL A C 1
ATOM 1480 O O . VAL A 1 194 ? -12.930 -3.526 8.220 1.00 95.31 194 VAL A O 1
ATOM 1483 N N . LEU A 1 195 ? -14.343 -5.230 8.570 1.00 95.38 195 LEU A N 1
ATOM 1484 C CA . LEU A 1 195 ? -13.917 -5.996 7.399 1.00 95.38 195 LEU A CA 1
ATOM 1485 C C . LEU A 1 195 ? -14.332 -5.312 6.094 1.00 95.38 195 LEU A C 1
ATOM 1487 O O . LEU A 1 195 ? -13.533 -5.280 5.158 1.00 95.38 195 LEU A O 1
ATOM 1491 N N . THR A 1 196 ? -15.543 -4.777 6.002 1.00 95.69 196 THR A N 1
ATOM 1492 C CA . THR A 1 196 ? -16.066 -4.160 4.776 1.00 95.69 196 THR A CA 1
ATOM 1493 C C . THR A 1 196 ? -15.668 -2.691 4.628 1.00 95.69 196 THR A C 1
ATOM 1495 O O . THR A 1 196 ? -15.731 -2.167 3.519 1.00 95.69 196 THR A O 1
ATOM 1498 N N . ALA A 1 197 ? -15.173 -2.038 5.686 1.00 95.31 197 ALA A N 1
ATOM 1499 C CA . ALA A 1 197 ? -14.714 -0.652 5.628 1.00 95.31 197 ALA A CA 1
ATOM 1500 C C . ALA A 1 197 ? -13.623 -0.423 4.563 1.00 95.31 197 ALA A C 1
ATOM 1502 O O . ALA A 1 197 ? -12.559 -1.055 4.574 1.00 95.31 197 ALA A O 1
ATOM 1503 N N . VAL A 1 198 ? -13.871 0.542 3.679 1.00 95.31 198 VAL A N 1
ATOM 1504 C CA . VAL A 1 198 ? -12.950 1.034 2.649 1.00 95.31 198 VAL A CA 1
ATOM 1505 C C . VAL A 1 198 ? -13.236 2.518 2.404 1.00 95.31 198 VAL A C 1
ATOM 1507 O O . VAL A 1 198 ? -14.391 2.933 2.435 1.00 95.31 198 VAL A O 1
ATOM 1510 N N . LEU A 1 199 ? -12.194 3.322 2.198 1.00 93.56 199 LEU A N 1
ATOM 1511 C CA . LEU A 1 199 ? -12.309 4.743 1.865 1.00 93.56 199 LEU A CA 1
ATOM 1512 C C . LEU A 1 199 ? -12.058 4.944 0.367 1.00 93.56 199 LEU A C 1
ATOM 1514 O O . LEU A 1 199 ? -11.027 4.500 -0.144 1.00 93.56 199 LEU A O 1
ATOM 1518 N N . ASP A 1 200 ? -13.003 5.598 -0.314 1.00 87.44 200 ASP A N 1
ATOM 1519 C CA . ASP A 1 200 ? -12.946 5.957 -1.742 1.00 87.44 200 ASP A CA 1
ATOM 1520 C C . ASP A 1 200 ? -12.527 4.797 -2.667 1.00 87.44 200 ASP A C 1
ATOM 1522 O O . ASP A 1 200 ? -11.728 4.940 -3.606 1.00 87.44 200 ASP A O 1
ATOM 1526 N N . GLY A 1 201 ? -13.065 3.610 -2.383 1.00 90.62 201 GLY A N 1
ATOM 1527 C CA . GLY A 1 201 ? -12.661 2.372 -3.027 1.00 90.62 201 GLY A CA 1
ATOM 1528 C C . GLY A 1 201 ? -13.674 1.243 -2.908 1.00 90.62 201 GLY A C 1
ATOM 1529 O O . GLY A 1 201 ? -14.779 1.414 -2.406 1.00 90.62 201 GLY A O 1
ATOM 1530 N N . GLU A 1 202 ? -13.261 0.072 -3.375 1.00 93.12 202 GLU A N 1
ATOM 1531 C CA . GLU A 1 202 ? -14.064 -1.151 -3.371 1.00 93.12 202 GLU A CA 1
ATOM 1532 C C . GLU A 1 202 ? -13.364 -2.229 -2.551 1.00 93.12 202 GLU A C 1
ATOM 1534 O O . GLU A 1 202 ? -12.136 -2.318 -2.552 1.00 93.12 202 GLU A O 1
ATOM 1539 N N . VAL A 1 203 ? -14.135 -3.076 -1.874 1.00 95.00 203 VAL A N 1
ATOM 1540 C CA . VAL A 1 203 ? -13.635 -4.240 -1.138 1.00 95.00 203 VAL A CA 1
ATOM 1541 C C . VAL A 1 203 ? -14.228 -5.514 -1.732 1.00 95.00 203 VAL A C 1
ATOM 1543 O O . VAL A 1 203 ? -15.360 -5.539 -2.209 1.00 95.00 203 VAL A O 1
ATOM 1546 N N . THR A 1 204 ? -13.453 -6.591 -1.726 1.00 94.75 204 THR A N 1
ATOM 1547 C CA . THR A 1 204 ? -13.899 -7.903 -2.193 1.00 94.75 204 THR A CA 1
ATOM 1548 C C . THR A 1 204 ? -13.369 -8.993 -1.278 1.00 94.75 204 THR A C 1
ATOM 1550 O O . THR A 1 204 ? -12.223 -8.963 -0.816 1.00 94.75 204 THR A O 1
ATOM 1553 N N . PHE A 1 205 ? -14.202 -9.995 -1.058 1.00 95.06 205 PHE A N 1
ATOM 1554 C CA . PHE A 1 205 ? -13.930 -11.178 -0.267 1.00 95.06 205 PHE A CA 1
ATOM 1555 C C . PHE A 1 205 ? -13.851 -12.363 -1.216 1.00 95.06 205 PHE A C 1
ATOM 1557 O O . PHE A 1 205 ? -14.792 -12.644 -1.949 1.00 95.06 205 PHE A O 1
ATOM 1564 N N . GLY A 1 206 ? -12.692 -13.015 -1.243 1.00 93.12 206 GLY A N 1
ATOM 1565 C CA . GLY A 1 206 ? -12.454 -14.189 -2.070 1.00 93.12 206 GLY A CA 1
ATOM 1566 C C . GLY A 1 206 ? -12.410 -15.457 -1.236 1.00 93.12 206 GLY A C 1
ATOM 1567 O O . GLY A 1 206 ? -11.783 -15.458 -0.171 1.00 93.12 206 GLY A O 1
ATOM 1568 N N . ARG A 1 207 ? -13.012 -16.531 -1.744 1.00 92.62 207 ARG A N 1
ATOM 1569 C CA . ARG A 1 207 ? -12.991 -17.875 -1.161 1.00 92.62 207 ARG A CA 1
ATOM 1570 C C . ARG A 1 207 ? -12.533 -18.902 -2.207 1.00 92.62 207 ARG A C 1
ATOM 1572 O O . ARG A 1 207 ? -12.935 -18.845 -3.360 1.00 92.62 207 ARG A O 1
ATOM 1579 N N . LEU A 1 208 ? -11.655 -19.824 -1.812 1.00 90.69 208 LEU A N 1
ATOM 1580 C CA . LEU A 1 208 ? -11.209 -20.968 -2.622 1.00 90.69 208 LEU A CA 1
ATOM 1581 C C . LEU A 1 208 ? -11.709 -22.238 -1.936 1.00 90.69 208 LEU A C 1
ATOM 1583 O O . LEU A 1 208 ? -11.014 -22.784 -1.069 1.00 90.69 208 LEU A O 1
ATOM 1587 N N . GLY A 1 209 ? -12.932 -22.652 -2.277 1.00 88.00 209 GLY A N 1
ATOM 1588 C CA . GLY A 1 209 ? -13.632 -23.733 -1.580 1.00 88.00 209 GLY A CA 1
ATOM 1589 C C . GLY A 1 209 ? -13.578 -23.534 -0.062 1.00 88.00 209 GLY A C 1
ATOM 1590 O O . GLY A 1 209 ? -13.856 -22.446 0.436 1.00 88.00 209 GLY A O 1
ATOM 1591 N N . ASP A 1 210 ? -13.131 -24.554 0.662 1.00 89.12 210 ASP A N 1
ATOM 1592 C CA . ASP A 1 210 ? -12.895 -24.471 2.112 1.00 89.12 210 ASP A CA 1
ATOM 1593 C C . ASP A 1 210 ? -11.414 -24.331 2.484 1.00 89.12 210 ASP A C 1
ATOM 1595 O O . ASP A 1 210 ? -11.044 -24.264 3.655 1.00 89.12 210 ASP A O 1
ATOM 1599 N N . ALA A 1 211 ? -10.536 -24.266 1.483 1.00 89.44 211 ALA A N 1
ATOM 1600 C CA . ALA A 1 211 ? -9.096 -24.208 1.694 1.00 89.44 211 ALA A CA 1
ATOM 1601 C C . ALA A 1 211 ? -8.622 -22.793 2.038 1.00 89.44 211 ALA A C 1
ATOM 1603 O O . ALA A 1 211 ? -7.623 -22.611 2.752 1.00 89.44 211 ALA A O 1
ATOM 1604 N N . ALA A 1 212 ? -9.276 -21.768 1.477 1.00 91.38 212 ALA A N 1
ATOM 1605 C CA . ALA A 1 212 ? -8.809 -20.402 1.621 1.00 91.38 212 ALA A CA 1
ATOM 1606 C C . ALA A 1 212 ? -9.869 -19.318 1.621 1.00 91.38 212 ALA A C 1
ATOM 1608 O O . ALA A 1 212 ? -10.821 -19.364 0.859 1.00 91.38 212 ALA A O 1
ATOM 1609 N N . VAL A 1 213 ? -9.559 -18.261 2.370 1.00 94.19 213 VAL A N 1
ATOM 1610 C CA . VAL A 1 213 ? -10.190 -16.950 2.270 1.00 94.19 213 VAL A CA 1
ATOM 1611 C C . VAL A 1 213 ? -9.153 -15.844 2.134 1.00 94.19 213 VAL A C 1
ATOM 1613 O O . VAL A 1 213 ? -8.007 -15.978 2.595 1.00 94.19 213 VAL A O 1
ATOM 1616 N N . GLY A 1 214 ? -9.566 -14.748 1.505 1.00 92.25 214 GLY A N 1
ATOM 1617 C CA . GLY A 1 214 ? -8.812 -13.512 1.379 1.00 92.25 214 GLY A CA 1
ATOM 1618 C C . GLY A 1 214 ? -9.730 -12.296 1.294 1.00 92.25 214 GLY A C 1
ATOM 1619 O O . GLY A 1 214 ? -10.878 -12.397 0.871 1.00 92.25 214 GLY A O 1
ATOM 1620 N N . ARG A 1 215 ? -9.192 -11.144 1.693 1.00 93.44 215 ARG A N 1
ATOM 1621 C CA . ARG A 1 215 ? -9.801 -9.825 1.515 1.00 93.44 215 ARG A CA 1
ATOM 1622 C C . ARG A 1 215 ? -8.902 -9.000 0.604 1.00 93.44 215 ARG A C 1
ATOM 1624 O O . ARG A 1 215 ? -7.692 -8.951 0.837 1.00 93.44 215 ARG A O 1
ATOM 1631 N N . ALA A 1 216 ? -9.489 -8.370 -0.395 1.00 92.50 216 ALA A N 1
ATOM 1632 C CA . ALA A 1 216 ? -8.854 -7.458 -1.332 1.00 92.50 216 ALA A CA 1
ATOM 1633 C C . ALA A 1 216 ? -9.571 -6.109 -1.262 1.00 92.50 216 ALA A C 1
ATOM 1635 O O . ALA A 1 216 ? -10.761 -6.073 -0.962 1.00 92.50 216 ALA A O 1
ATOM 1636 N N . ALA A 1 217 ? -8.863 -5.014 -1.508 1.00 92.19 217 ALA A N 1
ATOM 1637 C CA . ALA A 1 217 ? -9.495 -3.704 -1.604 1.00 92.19 217 ALA A CA 1
ATOM 1638 C C . ALA A 1 217 ? -8.762 -2.839 -2.617 1.00 92.19 217 ALA A C 1
ATOM 1640 O O . ALA A 1 217 ? -7.533 -2.784 -2.572 1.00 92.19 217 ALA A O 1
ATOM 1641 N N . VAL A 1 218 ? -9.511 -2.172 -3.494 1.00 91.75 218 VAL A N 1
ATOM 1642 C CA . VAL A 1 218 ? -8.997 -1.256 -4.510 1.00 91.75 218 VAL A CA 1
ATOM 1643 C C . VAL A 1 218 ? -9.238 0.178 -4.067 1.00 91.75 218 VAL A C 1
ATOM 1645 O O . VAL A 1 218 ? -10.378 0.626 -4.024 1.00 91.75 218 VAL A O 1
ATOM 1648 N N . THR A 1 219 ? -8.165 0.907 -3.785 1.00 92.62 219 THR A N 1
ATOM 1649 C CA . THR A 1 219 ? -8.206 2.297 -3.304 1.00 92.62 219 THR A CA 1
ATOM 1650 C C . THR A 1 219 ? -7.253 3.177 -4.099 1.00 92.62 219 THR A C 1
ATOM 1652 O O . THR A 1 219 ? -6.439 2.680 -4.884 1.00 92.62 219 THR A O 1
ATOM 1655 N N . SER A 1 220 ? -7.377 4.491 -3.930 1.00 88.38 220 SER A N 1
ATOM 1656 C CA . SER A 1 220 ? -6.564 5.485 -4.634 1.00 88.38 220 SER A CA 1
ATOM 1657 C C . SER A 1 220 ? -5.429 6.002 -3.751 1.00 88.38 220 SER A C 1
ATOM 1659 O O . SER A 1 220 ? -5.597 6.187 -2.548 1.00 88.38 220 SER A O 1
ATOM 1661 N N . ALA A 1 221 ? -4.273 6.255 -4.358 1.00 87.81 221 ALA A N 1
ATOM 1662 C CA . ALA A 1 221 ? -3.173 7.001 -3.763 1.00 87.81 221 ALA A CA 1
ATOM 1663 C C . ALA A 1 221 ? -3.221 8.484 -4.196 1.00 87.81 221 ALA A C 1
ATOM 1665 O O . ALA A 1 221 ? -3.836 8.797 -5.219 1.00 87.81 221 ALA A O 1
ATOM 1666 N N . PRO A 1 222 ? -2.527 9.402 -3.490 1.00 87.00 222 PRO A N 1
ATOM 1667 C CA . PRO A 1 222 ? -2.512 10.831 -3.827 1.00 87.00 222 PRO A CA 1
ATOM 1668 C C . PRO A 1 222 ? -1.970 11.159 -5.226 1.00 87.00 222 PRO A C 1
ATOM 1670 O O . PRO A 1 222 ? -2.288 12.207 -5.775 1.00 87.00 222 PRO A O 1
ATOM 1673 N N . ASP A 1 223 ? -1.167 10.273 -5.824 1.00 84.19 223 ASP A N 1
ATOM 1674 C CA . ASP A 1 223 ? -0.686 10.408 -7.208 1.00 84.19 223 ASP A CA 1
ATOM 1675 C C . ASP A 1 223 ? -1.703 9.940 -8.267 1.00 84.19 223 ASP A C 1
ATOM 1677 O O . ASP A 1 223 ? -1.356 9.791 -9.439 1.00 84.19 223 ASP A O 1
ATOM 1681 N N . GLY A 1 224 ? -2.943 9.665 -7.854 1.00 76.50 224 GLY A N 1
ATOM 1682 C CA . GLY A 1 224 ? -4.028 9.186 -8.705 1.00 76.50 224 GLY A CA 1
ATOM 1683 C C . GLY A 1 224 ? -3.936 7.704 -9.071 1.00 76.50 224 GLY A C 1
ATOM 1684 O O . GLY A 1 224 ? -4.853 7.174 -9.700 1.00 76.50 224 GLY A O 1
ATOM 1685 N N . ARG A 1 225 ? -2.869 6.985 -8.685 1.00 76.50 225 ARG A N 1
ATOM 1686 C CA . ARG A 1 225 ? -2.781 5.544 -8.952 1.00 76.50 225 ARG A CA 1
ATOM 1687 C C . ARG A 1 225 ? -3.755 4.794 -8.058 1.00 76.50 225 ARG A C 1
ATOM 1689 O O . ARG A 1 225 ? -3.790 5.006 -6.849 1.00 76.50 225 ARG A O 1
ATOM 1696 N N . ARG A 1 226 ? -4.485 3.844 -8.641 1.00 68.88 226 ARG A N 1
ATOM 1697 C CA . ARG A 1 226 ? -5.262 2.865 -7.877 1.00 68.88 226 ARG A CA 1
ATOM 1698 C C . ARG A 1 226 ? -4.411 1.637 -7.540 1.00 68.88 226 ARG A C 1
ATOM 1700 O O . ARG A 1 226 ? -3.447 1.306 -8.232 1.00 68.88 226 ARG A O 1
ATOM 1707 N N . GLY A 1 227 ? -4.711 0.959 -6.444 1.00 61.47 227 GLY A N 1
ATOM 1708 C CA . GLY A 1 227 ? -3.978 -0.229 -6.015 1.00 61.47 227 GLY A CA 1
ATOM 1709 C C . GLY A 1 227 ? -4.865 -1.202 -5.272 1.00 61.47 227 GLY A C 1
ATOM 1710 O O . GLY A 1 227 ? -5.785 -0.780 -4.590 1.00 61.47 227 GLY A O 1
ATOM 1711 N N . ASP A 1 228 ? -4.579 -2.493 -5.418 1.00 57.66 228 ASP A N 1
ATOM 1712 C CA . ASP A 1 228 ? -5.260 -3.571 -4.710 1.00 57.66 228 ASP A CA 1
ATOM 1713 C C . ASP A 1 228 ? -4.417 -4.069 -3.526 1.00 57.66 228 ASP A C 1
ATOM 1715 O O . ASP A 1 228 ? -3.300 -4.564 -3.686 1.00 57.66 228 ASP A O 1
ATOM 1719 N N . VAL A 1 229 ? -4.940 -3.999 -2.310 1.00 58.81 229 VAL A N 1
ATOM 1720 C CA . VAL A 1 229 ? -4.237 -4.460 -1.111 1.00 58.81 229 VAL A CA 1
ATOM 1721 C C . VAL A 1 229 ? -4.740 -5.838 -0.686 1.00 58.81 229 VAL A C 1
ATOM 1723 O O . VAL A 1 229 ? -5.866 -5.980 -0.214 1.00 58.81 229 VAL A O 1
ATOM 1726 N N . ARG A 1 230 ? -3.868 -6.859 -0.765 1.00 52.78 230 ARG A N 1
ATOM 1727 C CA . ARG A 1 230 ? -4.180 -8.246 -0.370 1.00 52.78 230 ARG A CA 1
ATOM 1728 C C . ARG A 1 230 ? -3.225 -8.779 0.717 1.00 52.78 230 ARG A C 1
ATOM 1730 O O . ARG A 1 230 ? -2.039 -8.455 0.750 1.00 52.78 230 ARG A O 1
ATOM 1737 N N . PRO A 1 231 ? -3.674 -9.634 1.643 1.00 47.00 231 PRO A N 1
ATOM 1738 C CA . PRO A 1 231 ? -2.767 -10.456 2.438 1.00 47.00 231 PRO A CA 1
ATOM 1739 C C . PRO A 1 231 ? -2.204 -11.596 1.573 1.00 47.00 231 PRO A C 1
ATOM 1741 O O . PRO A 1 231 ? -2.906 -12.156 0.733 1.00 47.00 231 PRO A O 1
ATOM 1744 N N . SER A 1 232 ? -0.927 -11.951 1.757 1.00 38.16 232 SER A N 1
ATOM 1745 C CA . SER A 1 232 ? -0.319 -13.064 1.017 1.00 38.16 232 SER A CA 1
ATOM 1746 C C . SER A 1 232 ? -0.448 -14.372 1.788 1.00 38.16 232 SER A C 1
ATOM 1748 O O . SER A 1 232 ? -0.262 -14.398 3.003 1.00 38.16 232 SER A O 1
ATOM 1750 N N . ARG A 1 233 ? -0.713 -15.473 1.078 1.00 38.94 233 ARG A N 1
ATOM 1751 C CA . ARG A 1 233 ? -0.553 -16.826 1.614 1.00 38.94 233 ARG A CA 1
ATOM 1752 C C . ARG A 1 233 ? 0.812 -17.367 1.202 1.00 38.94 233 ARG A C 1
ATOM 1754 O O . ARG A 1 233 ? 0.972 -17.896 0.107 1.00 38.94 233 ARG A O 1
ATOM 1761 N N . ARG A 1 234 ? 1.795 -17.283 2.095 1.00 33.09 234 ARG A N 1
ATOM 1762 C CA . ARG A 1 234 ? 2.859 -18.291 2.162 1.00 33.09 234 ARG A CA 1
ATOM 1763 C C . ARG A 1 234 ? 2.852 -18.885 3.562 1.00 33.09 234 ARG A C 1
ATOM 1765 O O . ARG A 1 234 ? 2.764 -18.157 4.549 1.00 33.09 234 ARG A O 1
ATOM 1772 N N . ARG A 1 235 ? 2.846 -20.222 3.600 1.00 33.53 235 ARG A N 1
ATOM 1773 C CA . ARG A 1 235 ? 2.897 -21.078 4.792 1.00 33.53 235 ARG A CA 1
ATOM 1774 C C . ARG A 1 235 ? 3.728 -20.420 5.894 1.00 33.53 235 ARG A C 1
ATOM 1776 O O . ARG A 1 235 ? 4.869 -20.064 5.633 1.00 33.53 235 ARG A O 1
ATOM 1783 N N . ARG A 1 236 ? 3.127 -20.265 7.082 1.00 34.69 236 ARG A N 1
ATOM 1784 C CA . ARG A 1 236 ? 3.764 -19.892 8.359 1.00 34.69 236 ARG A CA 1
ATOM 1785 C C . ARG A 1 236 ? 5.091 -19.126 8.199 1.00 34.69 236 ARG A C 1
ATOM 1787 O O . ARG A 1 236 ? 6.147 -19.711 8.401 1.00 34.69 236 ARG A O 1
ATOM 1794 N N . ARG A 1 237 ? 5.012 -17.831 7.860 1.00 29.42 237 ARG A N 1
ATOM 1795 C CA . ARG A 1 237 ? 5.813 -16.705 8.404 1.00 29.42 237 ARG A CA 1
ATOM 1796 C C . ARG A 1 237 ? 5.597 -15.433 7.556 1.00 29.42 237 ARG A C 1
ATOM 1798 O O . ARG A 1 237 ? 5.944 -15.382 6.384 1.00 29.42 237 ARG A O 1
ATOM 1805 N N . ARG A 1 238 ? 4.992 -14.422 8.197 1.00 34.34 238 ARG A N 1
ATOM 1806 C CA . ARG A 1 238 ? 5.193 -12.962 8.038 1.00 34.34 238 ARG A CA 1
ATOM 1807 C C . ARG A 1 238 ? 5.414 -12.383 6.618 1.00 34.34 238 ARG A C 1
ATOM 1809 O O . ARG A 1 238 ? 6.477 -11.841 6.343 1.00 34.34 238 ARG A O 1
ATOM 1816 N N . ALA A 1 239 ? 4.398 -12.372 5.746 1.00 27.31 239 ALA A N 1
ATOM 1817 C CA . ALA A 1 239 ? 4.424 -11.508 4.549 1.00 27.31 239 ALA A CA 1
ATOM 1818 C C . ALA A 1 239 ? 3.025 -11.012 4.124 1.00 27.31 239 ALA A C 1
ATOM 1820 O O . ALA A 1 239 ? 2.114 -11.815 3.901 1.00 27.31 239 ALA A O 1
ATOM 1821 N N . CYS A 1 240 ? 2.858 -9.695 3.943 1.00 35.06 240 CYS A N 1
ATOM 1822 C CA . CYS A 1 240 ? 1.675 -9.084 3.317 1.00 35.06 240 CYS A CA 1
ATOM 1823 C C . CYS A 1 240 ? 2.010 -8.675 1.867 1.00 35.06 240 CYS A C 1
ATOM 1825 O O . CYS A 1 240 ? 2.958 -7.933 1.633 1.00 35.06 240 CYS A O 1
ATOM 1827 N N . ARG A 1 241 ? 1.236 -9.129 0.868 1.00 32.41 241 ARG A N 1
ATOM 1828 C CA . ARG A 1 241 ? 1.456 -8.779 -0.554 1.00 32.41 241 ARG A CA 1
ATOM 1829 C C . ARG A 1 241 ? 0.488 -7.693 -1.005 1.00 32.41 241 ARG A C 1
ATOM 1831 O O . ARG A 1 241 ? -0.632 -7.985 -1.416 1.00 32.41 241 ARG A O 1
ATOM 1838 N N . ARG A 1 242 ? 0.938 -6.447 -1.008 1.00 48.38 242 ARG A N 1
ATOM 1839 C CA . ARG A 1 242 ? 0.150 -5.330 -1.532 1.00 48.38 242 ARG A CA 1
ATOM 1840 C C . ARG A 1 242 ? 0.360 -5.232 -3.053 1.00 48.38 242 ARG A C 1
ATOM 1842 O O . ARG A 1 242 ? 1.321 -5.760 -3.594 1.00 48.38 242 ARG A O 1
ATOM 1849 N N . HIS A 1 243 ? -0.569 -4.661 -3.796 1.00 41.44 243 HIS A N 1
ATOM 1850 C CA . HIS A 1 243 ? -0.463 -4.538 -5.249 1.00 41.44 243 HIS A CA 1
ATOM 1851 C C . HIS A 1 243 ? -0.861 -3.115 -5.638 1.00 41.44 243 HIS A C 1
ATOM 1853 O O . HIS A 1 243 ? -1.822 -2.569 -5.118 1.00 41.44 243 HIS A O 1
ATOM 1859 N N . LEU A 1 244 ? -0.121 -2.493 -6.548 1.00 32.09 244 LEU A N 1
ATOM 1860 C CA . LEU A 1 244 ? -0.460 -1.182 -7.102 1.00 32.09 244 LEU A CA 1
ATOM 1861 C C . LEU A 1 244 ? -0.638 -1.370 -8.605 1.00 32.09 244 LEU A C 1
ATOM 1863 O O . LEU A 1 244 ? 0.241 -1.923 -9.267 1.00 32.09 244 LEU A O 1
ATOM 1867 N N . GLY A 1 245 ? -1.783 -0.953 -9.138 1.00 28.92 245 GLY A N 1
ATOM 1868 C CA . GLY A 1 245 ? -2.119 -1.079 -10.550 1.00 28.92 245 GLY A CA 1
ATOM 1869 C C . GLY A 1 245 ? -2.608 0.258 -11.080 1.00 28.92 245 GLY A C 1
ATOM 1870 O O . GLY A 1 245 ? -3.741 0.646 -10.826 1.00 28.92 245 GLY A O 1
ATOM 1871 N N . ALA A 1 246 ? -1.774 0.954 -11.850 1.00 27.28 246 ALA A N 1
ATOM 1872 C CA . ALA A 1 246 ? -2.213 2.150 -12.554 1.00 27.28 246 ALA A CA 1
ATOM 1873 C C . ALA A 1 246 ? -3.280 1.763 -13.594 1.00 27.28 246 ALA A C 1
ATOM 1875 O O . ALA A 1 246 ? -2.952 1.156 -14.612 1.00 27.28 246 ALA A O 1
ATOM 1876 N N . ARG A 1 247 ? -4.546 2.107 -13.341 1.00 27.22 247 ARG A N 1
ATOM 1877 C CA . ARG A 1 247 ? -5.517 2.306 -14.419 1.00 27.22 247 ARG A CA 1
ATOM 1878 C C . ARG A 1 247 ? -5.290 3.728 -14.928 1.00 27.22 247 ARG A C 1
ATOM 1880 O O . ARG A 1 247 ? -5.355 4.659 -14.129 1.00 27.22 247 ARG A O 1
ATOM 1887 N N . ARG A 1 248 ? -4.881 3.850 -16.191 1.00 28.62 248 ARG A N 1
ATOM 1888 C CA . ARG A 1 248 ? -4.928 5.121 -16.921 1.00 28.62 248 ARG A CA 1
ATOM 1889 C C . ARG A 1 248 ? -6.354 5.369 -17.376 1.00 28.62 248 ARG A C 1
ATOM 1891 O O . ARG A 1 248 ? -7.031 4.352 -17.653 1.00 28.62 248 ARG A O 1
#

Radius of gyration: 22.63 Å; chains: 1; bounding box: 48×41×68 Å

InterPro domains:
  IPR056934 Histone acetyltransferase Rv0428c-like, SH3 domain [PF24551] (5-60)
  IPR056935 Histone acetyltransferase Rv0428c-like, C-terminal [PF24553] (69-226)